Protein AF-A0A7R9PEZ6-F1 (afdb_monomer_lite)

pLDDT: mean 76.04, std 22.17, range [24.27, 98.44]

Foldseek 3Di:
DVLVLVLLQLVVQLLLCCVPPNDPDPSNQVSVLVSLVSVVVVVVVVLVPFPPVVPPVPCPDQLNCLLVPCPLDDDPDPDDDDDDPDDDDDDDDDDDDDDDDDDDDDDDDDDDPPPPPDDPDDRDPDPPPLADDAHDPSRSVSLSVVLVVLLVLLVSCLPDDGPCVVCNLVSLQVNLVSLCVQLAPSHALSSNLSSLRSLLRDPCSLVSVVSSCVNPVLSLCSLLSLVCSLPPPVHPDDPVSSVSSVVVNVVCVVSVRDHDDPPCVPVSVVVSVVSSVVVVVVVVVVCVVCVVVSVCSVCVCVVVVVVVVVVVVVVVVVVVVVVVVVVVVVVVVVVVVVVVVVVVVVVVVVVVVCCPQCNDPPNDVVPDDD

Sequence (370 aa):
QIINDMLLQLSYVERHERLTCGHDARCVLVSRDAQCKVLESILDLLLDKIPMAGFKMRPNTSFLRTVLSPSYEEPQTNGVDSLYLSHKDQSFSSSNSNSVSSFNSSQGSRKLPASKEVPRGEVIDHPVDGKCPAMSPQEVNFTRWLLSTLLHSVGFISEKKGPVWAVRDALRMQCGQLLLWLVSPLQSVRCRMLVVHALGNEPRTRDLLSSILRSSVQLEQMSMFVWELSHNPDNTLTGSELRTCLDLQEQLHGWGLSTPDNSSPDLCHQEVRFLLGEMEKHRTLWHKHTDAAMHRSVYKLEVLMKTVAECAMSITRTVVEAQNSERKVFMEHIKATYSENVHIRVKWQKIIQQLTHERAVWFFPESYPR

Structure (mmCIF, N/CA/C/O backbone):
data_AF-A0A7R9PEZ6-F1
#
_entry.id   AF-A0A7R9PEZ6-F1
#
loop_
_atom_site.group_PDB
_atom_site.id
_atom_site.type_symbol
_atom_site.label_atom_id
_atom_site.label_alt_id
_atom_site.label_comp_id
_atom_site.label_asym_id
_atom_site.label_entity_id
_atom_site.label_seq_id
_atom_site.pdbx_PDB_ins_code
_atom_site.Cartn_x
_atom_site.Cartn_y
_atom_site.Cartn_z
_atom_site.occupancy
_atom_site.B_iso_or_equiv
_atom_site.auth_seq_id
_atom_site.auth_comp_id
_atom_site.auth_asym_id
_atom_site.auth_atom_id
_atom_site.pdbx_PDB_model_num
ATOM 1 N N . GLN A 1 1 ? 10.975 -8.961 2.279 1.00 82.44 1 GLN A N 1
ATOM 2 C CA . GLN A 1 1 ? 11.641 -7.804 1.642 1.00 82.44 1 GLN A CA 1
ATOM 3 C C . GLN A 1 1 ? 10.888 -7.294 0.421 1.00 82.44 1 GLN A C 1
ATOM 5 O O . GLN A 1 1 ? 10.407 -6.181 0.496 1.00 82.44 1 GLN A O 1
ATOM 10 N N . ILE A 1 2 ? 10.734 -8.079 -0.656 1.00 87.06 2 ILE A N 1
ATOM 11 C CA . ILE A 1 2 ? 10.080 -7.627 -1.908 1.00 87.06 2 ILE A CA 1
ATOM 12 C C . ILE A 1 2 ? 8.688 -7.030 -1.655 1.00 87.06 2 ILE A C 1
ATOM 14 O O . ILE A 1 2 ? 8.395 -5.935 -2.110 1.00 87.06 2 ILE A O 1
ATOM 18 N N . ILE A 1 3 ? 7.872 -7.716 -0.857 1.00 87.75 3 ILE A N 1
ATOM 19 C CA . ILE A 1 3 ? 6.538 -7.250 -0.462 1.00 87.75 3 ILE A CA 1
ATOM 20 C C . ILE A 1 3 ? 6.585 -5.893 0.261 1.00 87.75 3 ILE A C 1
ATOM 22 O O . ILE A 1 3 ? 5.788 -5.011 -0.033 1.00 87.75 3 ILE A O 1
ATOM 26 N N . ASN A 1 4 ? 7.538 -5.700 1.176 1.00 89.44 4 ASN A N 1
ATOM 27 C CA . ASN A 1 4 ? 7.681 -4.428 1.887 1.00 89.44 4 ASN A CA 1
ATOM 28 C C . ASN A 1 4 ? 8.112 -3.313 0.927 1.00 89.44 4 ASN A C 1
ATOM 30 O O . ASN A 1 4 ? 7.598 -2.204 1.024 1.00 89.44 4 ASN A O 1
ATOM 34 N N . ASP A 1 5 ? 9.013 -3.610 -0.016 1.00 90.31 5 ASP A N 1
ATOM 35 C CA . ASP A 1 5 ? 9.429 -2.656 -1.047 1.00 90.31 5 ASP A CA 1
ATOM 36 C C . ASP A 1 5 ? 8.220 -2.258 -1.928 1.00 90.31 5 ASP A C 1
ATOM 38 O O . ASP A 1 5 ? 8.037 -1.068 -2.184 1.00 90.31 5 ASP A O 1
ATOM 42 N N . MET A 1 6 ? 7.358 -3.219 -2.303 1.00 90.81 6 MET A N 1
ATOM 43 C CA . MET A 1 6 ? 6.110 -2.980 -3.050 1.00 90.81 6 MET A CA 1
ATOM 44 C C . MET A 1 6 ? 5.116 -2.110 -2.274 1.00 90.81 6 MET A C 1
ATOM 46 O O . MET A 1 6 ? 4.591 -1.152 -2.832 1.00 90.81 6 MET A O 1
ATOM 50 N N . LEU A 1 7 ? 4.873 -2.403 -0.992 1.00 91.50 7 LEU A N 1
ATOM 51 C CA . LEU A 1 7 ? 3.975 -1.599 -0.154 1.00 91.50 7 LEU A CA 1
ATOM 52 C C . LEU A 1 7 ? 4.481 -0.159 -0.024 1.00 91.50 7 LEU A C 1
ATOM 54 O O . LEU A 1 7 ? 3.712 0.776 -0.211 1.00 91.50 7 LEU A O 1
ATOM 58 N N . LEU A 1 8 ? 5.786 0.026 0.202 1.00 92.06 8 LEU A N 1
ATOM 59 C CA . LEU A 1 8 ? 6.402 1.354 0.243 1.00 92.06 8 LEU A CA 1
ATOM 60 C C . LEU A 1 8 ? 6.245 2.105 -1.088 1.00 92.06 8 LEU A C 1
ATOM 62 O O . LEU A 1 8 ? 5.955 3.298 -1.089 1.00 92.06 8 LEU A O 1
ATOM 66 N N . GLN A 1 9 ? 6.419 1.425 -2.222 1.00 92.00 9 GLN A N 1
ATOM 67 C CA . GLN A 1 9 ? 6.229 2.031 -3.542 1.00 92.00 9 GLN A CA 1
ATOM 68 C C . GLN A 1 9 ? 4.763 2.406 -3.797 1.00 92.00 9 GLN A C 1
ATOM 70 O O . GLN A 1 9 ? 4.503 3.497 -4.296 1.00 92.00 9 GLN A O 1
ATOM 75 N N . LEU A 1 10 ? 3.805 1.561 -3.409 1.00 92.56 10 LEU A N 1
ATOM 76 C CA . LEU A 1 10 ? 2.378 1.873 -3.517 1.00 92.56 10 LEU A CA 1
ATOM 77 C C . LEU A 1 10 ? 1.972 3.048 -2.618 1.00 92.56 10 LEU A C 1
ATOM 79 O O . LEU A 1 10 ? 1.204 3.898 -3.060 1.00 92.56 10 LEU A O 1
ATOM 83 N N . SER A 1 11 ? 2.507 3.143 -1.396 1.00 91.25 11 SER A N 1
ATOM 84 C CA . SER A 1 11 ? 2.282 4.303 -0.519 1.00 91.25 11 SER A CA 1
ATOM 85 C C . SER A 1 11 ? 2.875 5.589 -1.100 1.00 91.25 11 SER A C 1
ATOM 87 O O . SER A 1 11 ? 2.291 6.661 -0.948 1.00 91.25 11 SER A O 1
ATOM 89 N N . TYR A 1 12 ? 4.009 5.501 -1.802 1.00 91.81 12 TYR A N 1
ATOM 90 C CA . TYR A 1 12 ? 4.577 6.645 -2.516 1.00 91.81 12 TYR A CA 1
ATOM 91 C C . TYR A 1 12 ? 3.673 7.114 -3.655 1.00 91.81 12 TYR A C 1
ATOM 93 O O . TYR A 1 12 ? 3.407 8.310 -3.771 1.00 91.81 12 TYR A O 1
ATOM 101 N N . VAL A 1 13 ? 3.201 6.176 -4.483 1.00 91.81 13 VAL A N 1
ATOM 102 C CA . VAL A 1 13 ? 2.318 6.467 -5.621 1.00 91.81 13 VAL A CA 1
ATOM 103 C C . VAL A 1 13 ? 1.020 7.097 -5.137 1.00 91.81 13 VAL A C 1
ATOM 105 O O . VAL A 1 13 ? 0.675 8.177 -5.598 1.00 91.81 13 VAL A O 1
ATOM 108 N N . GLU A 1 14 ? 0.365 6.497 -4.145 1.00 90.38 14 GLU A N 1
ATOM 109 C CA . GLU A 1 14 ? -0.862 7.028 -3.551 1.00 90.38 14 GLU A CA 1
ATOM 110 C C . GLU A 1 14 ? -0.678 8.468 -3.050 1.00 90.38 14 GLU A C 1
ATOM 112 O O . GLU A 1 14 ? -1.480 9.355 -3.340 1.00 90.38 14 GLU A O 1
ATOM 117 N N . ARG A 1 15 ? 0.401 8.720 -2.305 1.00 88.38 15 ARG A N 1
ATOM 118 C CA . ARG A 1 15 ? 0.718 10.045 -1.770 1.00 88.38 15 ARG A CA 1
ATOM 119 C C . ARG A 1 15 ? 0.971 11.058 -2.886 1.00 88.38 15 ARG A C 1
ATOM 121 O O . ARG A 1 15 ? 0.519 12.196 -2.793 1.00 88.38 15 ARG A O 1
ATOM 128 N N . HIS A 1 16 ? 1.682 10.657 -3.936 1.00 88.31 16 HIS A N 1
ATOM 129 C CA . HIS A 1 16 ? 1.907 11.511 -5.095 1.00 88.31 16 HIS A CA 1
ATOM 130 C C . HIS A 1 16 ? 0.591 11.827 -5.817 1.00 88.31 16 HIS A C 1
ATOM 132 O O . HIS A 1 16 ? 0.324 12.986 -6.118 1.00 88.31 16 HIS A O 1
ATOM 138 N N . GLU A 1 17 ? -0.264 10.824 -6.014 1.00 89.44 17 GLU A N 1
ATOM 139 C CA . GLU A 1 17 ? -1.570 10.966 -6.657 1.00 89.44 17 GLU A CA 1
ATOM 140 C C . GLU A 1 17 ? -2.523 11.863 -5.864 1.00 89.44 17 GLU A C 1
ATOM 142 O O . GLU A 1 17 ? -3.202 12.695 -6.465 1.00 89.44 17 GLU A O 1
ATOM 147 N N . ARG A 1 18 ? -2.534 11.772 -4.526 1.00 87.94 18 ARG A N 1
ATOM 148 C CA . ARG A 1 18 ? -3.310 12.685 -3.667 1.00 87.94 18 ARG A CA 1
ATOM 149 C C . ARG A 1 18 ? -2.914 14.140 -3.890 1.00 87.94 18 ARG A C 1
ATOM 151 O O . ARG A 1 18 ? -3.786 14.996 -4.004 1.00 87.94 18 ARG A O 1
ATOM 158 N N . LEU A 1 19 ? -1.612 14.411 -3.995 1.00 86.56 19 LEU A N 1
ATOM 159 C CA . LEU A 1 19 ? -1.098 15.760 -4.232 1.00 86.56 19 LEU A CA 1
ATOM 160 C C . LEU A 1 19 ? -1.415 16.273 -5.640 1.00 86.56 19 LEU A C 1
ATOM 162 O O . LEU A 1 19 ? -1.703 17.455 -5.809 1.00 86.56 19 LEU A O 1
ATOM 166 N N . THR A 1 20 ? -1.329 15.417 -6.660 1.00 88.75 20 THR A N 1
ATOM 167 C CA . THR A 1 20 ? -1.495 15.845 -8.057 1.00 88.75 20 THR A CA 1
ATOM 168 C C . THR A 1 20 ? -2.946 15.870 -8.519 1.00 88.75 20 THR A C 1
ATOM 170 O O . THR A 1 20 ? -3.298 16.683 -9.370 1.00 88.75 20 THR A O 1
ATOM 173 N N . CYS A 1 21 ? -3.773 14.956 -8.013 1.00 88.06 21 CYS A N 1
ATOM 174 C CA . CYS A 1 21 ? -5.124 14.701 -8.513 1.00 88.06 21 CYS A CA 1
ATOM 175 C C . CYS A 1 21 ? -6.223 14.984 -7.476 1.00 88.06 21 CYS A C 1
ATOM 177 O O . CYS A 1 21 ? -7.387 15.068 -7.862 1.00 88.06 21 CYS A O 1
ATOM 179 N N . GLY A 1 22 ? -5.874 15.164 -6.198 1.00 84.38 22 GLY A N 1
ATOM 180 C CA . GLY A 1 22 ? -6.818 15.358 -5.094 1.00 84.38 22 GLY A CA 1
ATOM 181 C C . GLY A 1 22 ? -7.171 14.058 -4.360 1.00 84.38 22 GLY A C 1
ATOM 182 O O . GLY A 1 22 ? -6.926 12.958 -4.853 1.00 84.38 22 GLY A O 1
ATOM 183 N N . HIS A 1 23 ? -7.748 14.186 -3.160 1.00 80.19 23 HIS A N 1
ATOM 184 C CA . HIS A 1 23 ? -8.002 13.061 -2.245 1.00 80.19 23 HIS A CA 1
ATOM 185 C C . HIS A 1 23 ? -9.009 12.027 -2.773 1.00 80.19 23 HIS A C 1
ATOM 187 O O . HIS A 1 23 ? -8.810 10.834 -2.550 1.00 80.19 23 HIS A O 1
ATOM 193 N N . ASP A 1 24 ? -10.035 12.468 -3.505 1.00 82.06 24 ASP A N 1
ATOM 194 C CA . ASP A 1 24 ? -11.125 11.610 -3.999 1.00 82.06 24 ASP A CA 1
ATOM 195 C C . ASP A 1 24 ? -10.938 11.190 -5.469 1.00 82.06 24 ASP A C 1
ATOM 197 O O . ASP A 1 24 ? -11.867 10.732 -6.139 1.00 82.06 24 ASP A O 1
ATOM 201 N N . ALA A 1 25 ? -9.731 11.364 -6.014 1.00 87.44 25 ALA A N 1
ATOM 202 C CA . ALA A 1 25 ? -9.441 10.994 -7.390 1.00 87.44 25 ALA A CA 1
ATOM 203 C C . ALA A 1 25 ? -9.444 9.470 -7.582 1.00 87.44 25 ALA A C 1
ATOM 205 O O . ALA A 1 25 ? -8.958 8.702 -6.750 1.00 87.44 25 ALA A O 1
ATOM 206 N N . ARG A 1 26 ? -9.911 9.017 -8.753 1.00 89.69 26 ARG A N 1
ATOM 207 C CA . ARG A 1 26 ? -9.949 7.588 -9.110 1.00 89.69 26 ARG A CA 1
ATOM 208 C C . ARG A 1 26 ? -8.578 6.909 -9.018 1.00 89.69 26 ARG A C 1
ATOM 210 O O . ARG A 1 26 ? -8.520 5.739 -8.666 1.00 89.69 26 ARG A O 1
ATOM 217 N N . CYS A 1 27 ? -7.494 7.615 -9.340 1.00 90.38 27 CYS A N 1
ATOM 218 C CA . CYS A 1 27 ? -6.134 7.084 -9.221 1.00 90.38 27 CYS A CA 1
ATOM 219 C C . CYS A 1 27 ? -5.787 6.730 -7.765 1.00 90.38 27 CYS A C 1
ATOM 221 O O . CYS A 1 27 ? -5.403 5.593 -7.504 1.00 90.38 27 CYS A O 1
ATOM 223 N N . VAL A 1 28 ? -6.081 7.627 -6.816 1.00 88.62 28 VAL A N 1
ATOM 224 C CA . VAL A 1 28 ? -5.885 7.394 -5.376 1.00 88.62 28 VAL A CA 1
ATOM 225 C C . VAL A 1 28 ? -6.679 6.178 -4.901 1.00 88.62 28 VAL A C 1
ATOM 227 O O . VAL A 1 28 ? -6.138 5.334 -4.188 1.00 88.62 28 VAL A O 1
ATOM 230 N N . LEU A 1 29 ? -7.942 6.050 -5.326 1.00 88.50 29 LEU A N 1
ATOM 231 C CA . LEU A 1 29 ? -8.776 4.891 -4.987 1.00 88.50 29 LEU A CA 1
ATOM 232 C C . LEU A 1 29 ? -8.183 3.582 -5.527 1.00 88.50 29 LEU A C 1
ATOM 234 O O . LEU A 1 29 ? -8.048 2.621 -4.779 1.00 88.50 29 LEU A O 1
ATOM 238 N N . VAL A 1 30 ? -7.756 3.559 -6.793 1.00 90.94 30 VAL A N 1
ATOM 239 C CA . VAL A 1 30 ? -7.129 2.376 -7.408 1.00 90.94 30 VAL A CA 1
ATOM 240 C C . VAL A 1 30 ? -5.829 1.995 -6.695 1.00 90.94 30 VAL A C 1
ATOM 242 O O . VAL A 1 30 ? -5.585 0.812 -6.460 1.00 90.94 30 VAL A O 1
ATOM 245 N N . SER A 1 31 ? -5.008 2.975 -6.312 1.00 90.62 31 SER A N 1
ATOM 246 C CA . SER A 1 31 ? -3.780 2.740 -5.547 1.00 90.62 31 SER A CA 1
ATOM 247 C C . SER A 1 31 ? -4.068 2.129 -4.172 1.00 90.62 31 SER A C 1
ATOM 249 O O . SER A 1 31 ? -3.400 1.174 -3.772 1.00 90.62 31 SER A O 1
ATOM 251 N N . ARG A 1 32 ? -5.098 2.614 -3.469 1.00 89.94 32 ARG A N 1
ATOM 252 C CA . ARG A 1 32 ? -5.539 2.067 -2.173 1.00 89.94 32 ARG A CA 1
ATOM 253 C C . ARG A 1 32 ? -6.136 0.663 -2.302 1.00 89.94 32 ARG A C 1
ATOM 255 O O . ARG A 1 32 ? -5.796 -0.225 -1.519 1.00 89.94 32 ARG A O 1
ATOM 262 N N . ASP A 1 33 ? -6.936 0.416 -3.335 1.00 91.06 33 ASP A N 1
ATOM 263 C CA . ASP A 1 33 ? -7.483 -0.910 -3.640 1.00 91.06 33 ASP A CA 1
ATOM 264 C C . ASP A 1 33 ? -6.368 -1.917 -3.969 1.00 91.06 33 ASP A C 1
ATOM 266 O O . ASP A 1 33 ? -6.387 -3.062 -3.505 1.00 91.06 33 ASP A O 1
ATOM 270 N N . ALA A 1 34 ? -5.340 -1.494 -4.708 1.00 91.75 34 ALA A N 1
ATOM 271 C CA . ALA A 1 34 ? -4.168 -2.319 -4.982 1.00 91.75 34 ALA A CA 1
ATOM 272 C C . ALA A 1 34 ? -3.394 -2.659 -3.696 1.00 91.75 34 ALA A C 1
ATOM 274 O O . ALA A 1 34 ? -3.029 -3.821 -3.495 1.00 91.75 34 ALA A O 1
ATOM 275 N N . GLN A 1 35 ? -3.197 -1.684 -2.797 1.00 92.19 35 GLN A N 1
ATOM 276 C CA . GLN A 1 35 ? -2.604 -1.935 -1.478 1.00 92.19 35 GLN A CA 1
ATOM 277 C C . GLN A 1 35 ? -3.423 -2.970 -0.696 1.00 92.19 35 GLN A C 1
ATOM 279 O O . GLN A 1 35 ? -2.855 -3.932 -0.176 1.00 92.19 35 GLN A O 1
ATOM 284 N N . CYS A 1 36 ? -4.752 -2.833 -0.678 1.00 91.50 36 CYS A N 1
ATOM 285 C CA . CYS A 1 36 ? -5.634 -3.782 -0.003 1.00 91.50 36 CYS A CA 1
ATOM 286 C C . CYS A 1 36 ? -5.530 -5.191 -0.587 1.00 91.50 36 CYS A C 1
ATOM 288 O O . CYS A 1 36 ? -5.420 -6.135 0.184 1.00 91.50 36 CYS A O 1
ATOM 290 N N . LYS A 1 37 ? -5.488 -5.365 -1.917 1.00 90.38 37 LYS A N 1
ATOM 291 C CA . LYS A 1 37 ? -5.313 -6.701 -2.525 1.00 90.38 37 LYS A CA 1
ATOM 292 C C . LYS A 1 37 ? -3.975 -7.343 -2.194 1.00 90.38 37 LYS A C 1
ATOM 294 O O . LYS A 1 37 ? -3.918 -8.553 -1.960 1.00 90.38 37 LYS A O 1
ATOM 299 N N . VAL A 1 38 ? -2.902 -6.555 -2.169 1.00 91.94 38 VAL A N 1
ATOM 300 C CA . VAL A 1 38 ? -1.578 -7.051 -1.780 1.00 91.94 38 VAL A CA 1
ATOM 301 C C . VAL A 1 38 ? -1.608 -7.512 -0.323 1.00 91.94 38 VAL A C 1
ATOM 303 O O . VAL A 1 38 ? -1.192 -8.633 -0.037 1.00 91.94 38 VAL A O 1
ATOM 306 N N . LEU A 1 39 ? -2.146 -6.694 0.585 1.00 91.69 39 LEU A N 1
ATOM 307 C CA . LEU A 1 39 ? -2.282 -7.036 2.004 1.00 91.69 39 LEU A CA 1
ATOM 308 C C . LEU A 1 39 ? -3.212 -8.232 2.239 1.00 91.69 39 LEU A C 1
ATOM 310 O O . LEU A 1 39 ? -2.895 -9.080 3.072 1.00 91.69 39 LEU A O 1
ATOM 314 N N . GLU A 1 40 ? -4.303 -8.332 1.481 1.00 88.19 40 GLU A N 1
ATOM 315 C CA . GLU A 1 40 ? -5.238 -9.457 1.512 1.00 88.19 40 GLU A CA 1
ATOM 316 C C . GLU A 1 40 ? -4.522 -10.768 1.181 1.00 88.19 40 GLU A C 1
ATOM 318 O O . GLU A 1 40 ? -4.465 -11.682 2.000 1.00 88.19 40 GLU A O 1
ATOM 323 N N . SER A 1 41 ? -3.821 -10.785 0.048 1.00 88.06 41 SER A N 1
ATOM 324 C CA . SER A 1 41 ? -3.050 -11.946 -0.409 1.00 88.06 41 SER A CA 1
ATOM 325 C C . SER A 1 41 ? -1.949 -12.357 0.578 1.00 88.06 41 SER A C 1
ATOM 327 O O . SER A 1 41 ? -1.657 -13.542 0.744 1.00 88.06 41 SER A O 1
ATOM 329 N N . ILE A 1 42 ? -1.304 -11.384 1.235 1.00 88.69 42 ILE A N 1
ATOM 330 C CA . ILE A 1 42 ? -0.280 -11.655 2.254 1.00 88.69 42 ILE A CA 1
ATOM 331 C C . ILE A 1 42 ? -0.908 -12.305 3.476 1.00 88.69 42 ILE A C 1
ATOM 333 O O . ILE A 1 42 ? -0.351 -13.265 4.006 1.00 88.69 42 ILE A O 1
ATOM 337 N N . LEU A 1 43 ? -2.033 -11.773 3.948 1.00 86.44 43 LEU A N 1
ATOM 338 C CA . LEU A 1 43 ? -2.684 -12.310 5.128 1.00 86.44 43 LEU A CA 1
ATOM 339 C C . LEU A 1 43 ? -3.222 -13.722 4.853 1.00 86.44 43 LEU A C 1
ATOM 341 O O . LEU A 1 43 ? -3.000 -14.588 5.691 1.00 86.44 43 LEU A O 1
ATOM 345 N N . ASP A 1 44 ? -3.778 -14.000 3.671 1.00 84.12 44 ASP A N 1
ATOM 346 C CA . ASP A 1 44 ? -4.184 -15.355 3.268 1.00 84.12 44 ASP A CA 1
ATOM 347 C C . ASP A 1 44 ? -2.998 -16.324 3.307 1.00 84.12 44 ASP A C 1
ATOM 349 O O . ASP A 1 44 ? -3.052 -17.378 3.942 1.00 84.12 44 ASP A O 1
ATOM 353 N N . LEU A 1 45 ? -1.869 -15.919 2.717 1.00 85.50 45 LEU A N 1
ATOM 354 C CA . LEU A 1 45 ? -0.643 -16.711 2.741 1.00 85.50 45 LEU A CA 1
ATOM 355 C C . LEU A 1 45 ? -0.145 -16.960 4.172 1.00 85.50 45 LEU A C 1
ATOM 357 O O . LEU A 1 45 ? 0.337 -18.051 4.478 1.00 85.50 45 LEU A O 1
ATOM 361 N N . LEU A 1 46 ? -0.224 -15.962 5.055 1.00 82.56 46 LEU A N 1
ATOM 362 C CA . LEU A 1 46 ? 0.164 -16.117 6.457 1.00 82.56 46 LEU A CA 1
ATOM 363 C C . LEU A 1 46 ? -0.768 -17.087 7.188 1.00 82.56 46 LEU A C 1
ATOM 365 O O . LEU A 1 46 ? -0.285 -17.937 7.936 1.00 82.56 46 LEU A O 1
ATOM 369 N N . LEU A 1 47 ? -2.075 -16.992 6.955 1.00 79.62 47 LEU A N 1
ATOM 370 C CA . LEU A 1 47 ? -3.065 -17.874 7.565 1.00 79.62 47 LEU A CA 1
ATOM 371 C C . LEU A 1 47 ? -2.909 -19.327 7.100 1.00 79.62 47 LEU A C 1
ATOM 373 O O . LEU A 1 47 ? -2.990 -20.230 7.930 1.00 79.62 47 LEU A O 1
ATOM 377 N N . ASP A 1 48 ? -2.575 -19.557 5.830 1.00 79.12 48 ASP A N 1
ATOM 378 C CA . ASP A 1 48 ? -2.277 -20.895 5.302 1.00 79.12 48 ASP A CA 1
ATOM 379 C C . ASP A 1 48 ? -1.017 -21.515 5.924 1.00 79.12 48 ASP A C 1
ATOM 381 O O . ASP A 1 48 ? -0.910 -22.735 6.086 1.00 79.12 48 ASP A O 1
ATOM 385 N N . LYS A 1 49 ? -0.022 -20.684 6.256 1.00 75.50 49 LYS A N 1
ATOM 386 C CA . LYS A 1 49 ? 1.279 -21.138 6.771 1.00 75.50 49 LYS A CA 1
ATOM 387 C C . LYS A 1 49 ? 1.312 -21.339 8.277 1.00 75.50 49 LYS A C 1
ATOM 389 O O . LYS A 1 49 ? 2.211 -22.032 8.753 1.00 75.50 49 LYS A O 1
ATOM 394 N N . ILE A 1 50 ? 0.386 -20.754 9.031 1.00 69.75 50 ILE A N 1
ATOM 395 C CA . ILE A 1 50 ? 0.298 -20.949 10.477 1.00 69.75 50 ILE A CA 1
ATOM 396 C C . ILE A 1 50 ? -0.687 -22.097 10.726 1.00 69.75 50 ILE A C 1
ATOM 398 O O . ILE A 1 50 ? -1.897 -21.883 10.652 1.00 69.75 50 ILE A O 1
ATOM 402 N N . PRO A 1 51 ? -0.222 -23.313 11.076 1.00 55.84 51 PRO A N 1
ATOM 403 C CA . PRO A 1 51 ? -1.110 -24.404 11.441 1.00 55.84 51 PRO A CA 1
ATOM 404 C C . PRO A 1 51 ? -1.698 -24.120 12.827 1.00 55.84 51 PRO A C 1
ATOM 406 O O . PRO A 1 51 ? -1.307 -24.733 13.820 1.00 55.84 51 PRO A O 1
ATOM 409 N N . MET A 1 52 ? -2.638 -23.181 12.944 1.00 55.97 52 MET A N 1
ATOM 410 C CA . MET A 1 52 ? -3.490 -23.172 14.126 1.00 55.97 52 MET A CA 1
ATOM 411 C C . MET A 1 52 ? -4.491 -24.290 13.899 1.00 55.97 52 MET A C 1
ATOM 413 O O . MET A 1 52 ? -5.439 -24.153 13.128 1.00 55.97 52 MET A O 1
ATOM 417 N N . ALA A 1 53 ? -4.256 -25.436 14.531 1.00 42.78 53 ALA A N 1
ATOM 418 C CA . ALA A 1 53 ? -5.243 -26.500 14.617 1.00 42.78 53 ALA A CA 1
ATOM 419 C C . ALA A 1 53 ? -6.526 -25.914 15.244 1.00 42.78 53 ALA A C 1
ATOM 421 O O . ALA A 1 53 ? -6.607 -25.735 16.458 1.00 42.78 53 ALA A O 1
ATOM 422 N N . GLY A 1 54 ? -7.486 -25.522 14.398 1.00 50.41 54 GLY A N 1
ATOM 423 C CA . GLY A 1 54 ? -8.679 -24.760 14.786 1.00 50.41 54 GLY A CA 1
ATOM 424 C C . GLY A 1 54 ? -8.965 -23.502 13.950 1.00 50.41 54 GLY A C 1
ATOM 425 O O . GLY A 1 54 ? -10.121 -23.100 13.906 1.00 50.41 54 GLY A O 1
ATOM 426 N N . PHE A 1 55 ? -7.991 -22.942 13.213 1.00 46.75 55 PHE A N 1
ATOM 427 C CA . PHE A 1 55 ? -8.152 -21.767 12.325 1.00 46.75 55 PHE A CA 1
ATOM 428 C C . PHE A 1 55 ? -8.884 -22.073 11.012 1.00 46.75 55 PHE A C 1
ATOM 430 O O . PHE A 1 55 ? -8.621 -21.468 9.977 1.00 46.75 55 PHE A O 1
ATOM 437 N N . LYS A 1 56 ? -9.843 -23.001 11.006 1.00 48.56 56 LYS A N 1
ATOM 438 C CA . LYS A 1 56 ? -10.870 -22.883 9.973 1.00 48.56 56 LYS A CA 1
ATOM 439 C C . LYS A 1 56 ? -11.694 -21.686 10.409 1.00 48.56 56 LYS A C 1
ATOM 441 O O . LYS A 1 56 ? -12.499 -21.837 11.326 1.00 48.56 56 LYS A O 1
ATOM 446 N N . MET A 1 57 ? -11.462 -20.532 9.776 1.00 46.19 57 MET A N 1
ATOM 447 C CA . MET A 1 57 ? -12.422 -19.432 9.688 1.00 46.19 57 MET A CA 1
ATOM 448 C C . MET A 1 57 ? -13.736 -20.053 9.211 1.00 46.19 57 MET A C 1
ATOM 450 O O . MET A 1 57 ? -14.008 -20.160 8.021 1.00 46.19 57 MET A O 1
ATOM 454 N N . ARG A 1 58 ? -14.502 -20.631 10.136 1.00 43.47 58 ARG A N 1
ATOM 455 C CA . ARG A 1 58 ? -15.819 -21.165 9.852 1.00 43.47 58 ARG A CA 1
ATOM 456 C C . ARG A 1 58 ? -16.687 -19.923 9.846 1.00 43.47 58 ARG A C 1
ATOM 458 O O . ARG A 1 58 ? -16.885 -19.380 10.929 1.00 43.47 58 ARG A O 1
ATOM 465 N N . PRO A 1 59 ? -17.250 -19.503 8.705 1.00 43.16 59 PRO A N 1
ATOM 466 C CA . PRO A 1 59 ? -18.132 -18.332 8.631 1.00 43.16 59 PRO A CA 1
ATOM 467 C C . PRO A 1 59 ? -19.374 -18.414 9.550 1.00 43.16 59 PRO A C 1
ATOM 469 O O . PRO A 1 59 ? -20.148 -17.470 9.632 1.00 43.16 59 PRO A O 1
ATOM 472 N N . ASN A 1 60 ? -19.549 -19.526 10.276 1.00 36.06 60 ASN A N 1
ATOM 473 C CA . ASN A 1 60 ? -20.624 -19.798 11.222 1.00 36.06 60 ASN A CA 1
ATOM 474 C C . ASN A 1 60 ? -20.271 -19.544 12.705 1.00 36.06 60 ASN A C 1
ATOM 476 O O . ASN A 1 60 ? -21.046 -19.958 13.566 1.00 36.06 60 ASN A O 1
ATOM 480 N N . THR A 1 61 ? -19.141 -18.911 13.054 1.00 46.91 61 THR A N 1
ATOM 481 C CA . THR A 1 61 ? -18.989 -18.370 14.422 1.00 46.91 61 THR A CA 1
ATOM 482 C C . THR A 1 61 ? -19.855 -17.110 14.558 1.00 46.91 61 THR A C 1
ATOM 484 O O . THR A 1 61 ? -19.958 -16.322 13.618 1.00 46.91 61 THR A O 1
ATOM 487 N N . SER A 1 62 ? -20.529 -16.926 15.699 1.00 48.94 62 SER A N 1
ATOM 488 C CA . SER A 1 62 ? -21.481 -15.817 15.930 1.00 48.94 62 SER A CA 1
ATOM 489 C C . SER A 1 62 ? -20.879 -14.440 15.629 1.00 48.94 62 SER A C 1
ATOM 491 O O . SER A 1 62 ? -21.541 -13.590 15.043 1.00 48.94 62 SER A O 1
ATOM 493 N N . PHE A 1 63 ? -19.598 -14.273 15.952 1.00 48.38 63 PHE A N 1
ATOM 494 C CA . PHE A 1 63 ? -18.786 -13.092 15.681 1.00 48.38 63 PHE A CA 1
ATOM 495 C C . PHE A 1 63 ? -18.619 -12.782 14.180 1.00 48.38 63 PHE A C 1
ATOM 497 O O . PHE A 1 63 ? -18.808 -11.645 13.746 1.00 48.38 63 PHE A O 1
ATOM 504 N N . LEU A 1 64 ? -18.316 -13.798 13.363 1.00 51.38 64 LEU A N 1
ATOM 505 C CA . LEU A 1 64 ? -18.121 -13.640 11.918 1.00 51.38 64 LEU A CA 1
ATOM 506 C C . LEU A 1 64 ? -19.427 -13.341 11.193 1.00 51.38 64 LEU A C 1
ATOM 508 O O . LEU A 1 64 ? -19.422 -12.571 10.239 1.00 51.38 64 LEU A O 1
ATOM 512 N N . ARG A 1 65 ? -20.548 -13.903 11.662 1.00 50.31 65 ARG A N 1
ATOM 513 C CA . ARG A 1 65 ? -21.855 -13.666 11.047 1.00 50.31 65 ARG A CA 1
ATOM 514 C C . ARG A 1 65 ? -22.223 -12.184 11.066 1.00 50.31 65 ARG A C 1
ATOM 516 O O . ARG A 1 65 ? -22.748 -11.719 10.069 1.00 50.31 65 ARG A O 1
ATOM 523 N N . THR A 1 66 ? -21.945 -11.447 12.142 1.00 53.41 66 THR A N 1
ATOM 524 C CA . THR A 1 66 ? -22.314 -10.024 12.226 1.00 53.41 66 THR A CA 1
ATOM 525 C C . THR A 1 66 ? -21.348 -9.122 11.459 1.00 53.41 66 THR A C 1
ATOM 527 O O . THR A 1 66 ? -21.793 -8.234 10.740 1.00 53.41 66 THR A O 1
ATOM 530 N N . VAL A 1 67 ? -20.036 -9.368 11.554 1.00 53.03 67 VAL A N 1
ATOM 531 C CA . VAL A 1 67 ? -19.012 -8.551 10.870 1.00 53.03 67 VAL A CA 1
ATOM 532 C C . VAL A 1 67 ? -18.997 -8.794 9.354 1.00 53.03 67 VAL A C 1
ATOM 534 O O . VAL A 1 67 ? -18.689 -7.879 8.595 1.00 53.03 67 VAL A O 1
ATOM 537 N N . LEU A 1 68 ? -19.355 -10.004 8.906 1.00 52.00 68 LEU A N 1
ATOM 538 C CA . LEU A 1 68 ? -19.447 -10.381 7.490 1.00 52.00 68 LEU A CA 1
ATOM 539 C C . LEU A 1 68 ? -20.885 -10.342 6.939 1.00 52.00 68 LEU A C 1
ATOM 541 O O . LEU A 1 68 ? -21.090 -10.724 5.788 1.00 52.00 68 LEU A O 1
ATOM 545 N N . SER A 1 69 ? -21.890 -9.924 7.725 1.00 48.94 69 SER A N 1
ATOM 546 C CA . SER A 1 69 ? -23.270 -9.853 7.228 1.00 48.94 69 SER A CA 1
ATOM 547 C C . SER A 1 69 ? -23.400 -8.737 6.184 1.00 48.94 69 SER A C 1
ATOM 549 O O . SER A 1 69 ? -23.131 -7.576 6.508 1.00 48.94 69 SER A O 1
ATOM 551 N N . PRO A 1 70 ? -23.896 -9.029 4.968 1.00 44.22 70 PRO A N 1
ATOM 552 C CA . PRO A 1 70 ? -24.180 -8.015 3.953 1.00 44.22 70 PRO A CA 1
ATOM 553 C C . PRO A 1 70 ? -25.348 -7.089 4.337 1.00 44.22 70 PRO A C 1
ATOM 555 O O . PRO A 1 70 ? -25.582 -6.096 3.665 1.00 44.22 70 PRO A O 1
ATOM 558 N N . SER A 1 71 ? -26.050 -7.344 5.452 1.00 42.06 71 SER A N 1
ATOM 559 C CA . SER A 1 71 ? -27.121 -6.472 5.971 1.00 42.06 71 SER A CA 1
ATOM 560 C C . SER A 1 71 ? -26.661 -5.044 6.303 1.00 42.06 71 SER A C 1
ATOM 562 O O . SER A 1 71 ? -27.499 -4.186 6.566 1.00 42.06 71 SER A O 1
ATOM 564 N N . TYR A 1 72 ? -25.352 -4.784 6.317 1.00 45.88 72 TYR A N 1
ATOM 565 C CA . TYR A 1 72 ? -24.783 -3.449 6.484 1.00 45.88 72 TYR A CA 1
ATOM 566 C C . TYR A 1 72 ? -24.514 -2.738 5.141 1.00 45.88 72 TYR A C 1
ATOM 568 O O . TYR A 1 72 ? -23.878 -1.685 5.138 1.00 45.88 72 TYR A O 1
ATOM 576 N N . GLU A 1 73 ? -24.964 -3.282 4.003 1.00 40.16 73 GLU A N 1
ATOM 577 C CA . GLU A 1 73 ? -24.913 -2.674 2.665 1.00 40.16 73 GLU A CA 1
ATOM 578 C C . GLU A 1 73 ? -26.317 -2.381 2.124 1.00 40.16 73 GLU A C 1
ATOM 580 O O . GLU A 1 73 ? -26.838 -3.100 1.288 1.00 40.16 73 GLU A O 1
ATOM 585 N N . GLU A 1 74 ? -26.929 -1.284 2.552 1.00 29.55 74 GLU A N 1
ATOM 586 C CA . GLU A 1 74 ? -27.836 -0.548 1.667 1.00 29.55 74 GLU A CA 1
ATOM 587 C C . GLU A 1 74 ? -27.782 0.939 2.036 1.00 29.55 74 GLU A C 1
ATOM 589 O O . GLU A 1 74 ? -28.192 1.345 3.124 1.00 29.55 74 GLU A O 1
ATOM 594 N N . PRO A 1 75 ? -27.211 1.793 1.181 1.00 34.44 75 PRO A N 1
ATOM 595 C CA . PRO A 1 75 ? -27.772 3.096 0.908 1.00 34.44 75 PRO A CA 1
ATOM 596 C C . PRO A 1 75 ? -28.768 2.928 -0.244 1.00 34.44 75 PRO A C 1
ATOM 598 O O . PRO A 1 75 ? -28.394 2.507 -1.337 1.00 34.44 75 PRO A O 1
ATOM 601 N N . GLN A 1 76 ? -30.035 3.271 -0.009 1.00 34.31 76 GLN A N 1
ATOM 602 C CA . GLN A 1 76 ? -31.011 3.445 -1.081 1.00 34.31 76 GLN A CA 1
ATOM 603 C C . GLN A 1 76 ? -30.551 4.591 -1.991 1.00 34.31 76 GLN A C 1
ATOM 605 O O . GLN A 1 76 ? -30.852 5.757 -1.743 1.00 34.31 76 GLN A O 1
ATOM 610 N N . THR A 1 77 ? -29.810 4.276 -3.049 1.00 27.97 77 THR A N 1
ATOM 611 C CA . THR A 1 77 ? -29.637 5.184 -4.180 1.00 27.97 77 THR A CA 1
ATOM 612 C C . THR A 1 77 ? -30.645 4.784 -5.243 1.00 27.97 77 THR A C 1
ATOM 614 O O . THR A 1 77 ? -30.453 3.827 -5.993 1.00 27.97 77 THR A O 1
ATOM 617 N N . ASN A 1 78 ? -31.754 5.518 -5.277 1.00 28.58 78 ASN A N 1
ATOM 618 C CA . ASN A 1 78 ? -32.652 5.533 -6.418 1.00 28.58 78 ASN A CA 1
ATOM 619 C C . ASN A 1 78 ? -31.869 5.948 -7.672 1.00 28.58 78 ASN A C 1
ATOM 621 O O . ASN A 1 78 ? -31.341 7.055 -7.723 1.00 28.58 78 ASN A O 1
ATOM 625 N N . GLY A 1 79 ? -31.887 5.093 -8.694 1.00 27.67 79 GLY A N 1
ATOM 626 C CA . GLY A 1 79 ? -31.717 5.507 -10.084 1.00 27.67 79 GLY A CA 1
ATOM 627 C C . GLY A 1 79 ? -30.346 5.266 -10.721 1.00 27.67 79 GLY A C 1
ATOM 628 O O . GLY A 1 79 ? -29.408 6.021 -10.508 1.00 27.67 79 GLY A O 1
ATOM 629 N N . VAL A 1 80 ? -30.385 4.332 -11.679 1.00 30.44 80 VAL A N 1
ATOM 630 C CA . VAL A 1 80 ? -29.617 4.249 -12.937 1.00 30.44 80 VAL A CA 1
ATOM 631 C C . VAL A 1 80 ? -28.367 3.342 -12.953 1.00 30.44 80 VAL A C 1
ATOM 633 O O . VAL A 1 80 ? -27.370 3.571 -12.281 1.00 30.44 80 VAL A O 1
ATOM 636 N N . ASP A 1 81 ? -28.493 2.325 -13.817 1.00 25.34 81 ASP A N 1
ATOM 637 C CA . ASP A 1 81 ? -27.524 1.389 -14.405 1.00 25.34 81 ASP A CA 1
ATOM 638 C C . ASP A 1 81 ? -26.896 0.285 -13.541 1.00 25.34 81 ASP A C 1
ATOM 640 O O . ASP A 1 81 ? -25.707 0.232 -13.235 1.00 25.34 81 ASP A O 1
ATOM 644 N N . SER A 1 82 ? -27.739 -0.720 -13.292 1.00 28.52 82 SER A N 1
ATOM 645 C CA . SER A 1 82 ? -27.337 -2.097 -13.019 1.00 28.52 82 SER A CA 1
ATOM 646 C C . SER A 1 82 ? -26.774 -2.751 -14.290 1.00 28.52 82 SER A C 1
ATOM 648 O O . SER A 1 82 ? -27.522 -3.122 -15.194 1.00 28.52 82 SER A O 1
ATOM 650 N N . LEU A 1 83 ? -25.456 -2.948 -14.344 1.00 26.66 83 LEU A N 1
ATOM 651 C CA . LEU A 1 83 ? -24.845 -3.968 -15.197 1.00 26.66 83 LEU A CA 1
ATOM 652 C C . LEU A 1 83 ? -24.205 -5.035 -14.312 1.00 26.66 83 LEU A C 1
ATOM 654 O O . LEU A 1 83 ? -23.068 -4.927 -13.860 1.00 26.66 83 LEU A O 1
ATOM 658 N N . TYR A 1 84 ? -24.989 -6.085 -14.080 1.00 27.62 84 TYR A N 1
ATOM 659 C CA . TYR A 1 84 ? -24.540 -7.372 -13.569 1.00 27.62 84 TYR A CA 1
ATOM 660 C C . TYR A 1 84 ? -23.423 -7.937 -14.460 1.00 27.62 84 TYR A C 1
ATOM 662 O O . TYR A 1 84 ? -23.680 -8.372 -15.583 1.00 27.62 84 TYR A O 1
ATOM 670 N N . LEU A 1 85 ? -22.196 -8.019 -13.943 1.00 25.73 85 LEU A N 1
ATOM 671 C CA . LEU A 1 85 ? -21.180 -8.922 -14.484 1.00 25.73 85 LEU A CA 1
ATOM 672 C C . LEU A 1 85 ? -21.391 -10.307 -13.869 1.00 25.73 85 LEU A C 1
ATOM 674 O O . LEU A 1 85 ? -20.828 -10.677 -12.843 1.00 25.73 85 LEU A O 1
ATOM 678 N N . SER A 1 86 ? -22.276 -11.059 -14.522 1.00 24.27 86 SER A N 1
ATOM 679 C CA . SER A 1 86 ? -22.399 -12.500 -14.359 1.00 24.27 86 SER A CA 1
ATOM 680 C C . SER A 1 86 ? -21.118 -13.163 -14.869 1.00 24.27 86 SER A C 1
ATOM 682 O O . SER A 1 86 ? -20.723 -12.973 -16.021 1.00 24.27 86 SER A O 1
ATOM 684 N N . HIS A 1 87 ? -20.477 -13.938 -13.996 1.00 27.88 87 HIS A N 1
ATOM 685 C CA . HIS A 1 87 ? -19.429 -14.883 -14.354 1.00 27.88 87 HIS A CA 1
ATOM 686 C C . HIS A 1 87 ? -19.893 -15.775 -15.513 1.00 27.88 87 HIS A C 1
ATOM 688 O O . HIS A 1 87 ? -20.857 -16.532 -15.385 1.00 27.88 87 HIS A O 1
ATOM 694 N N . LYS A 1 88 ? -19.162 -15.731 -16.626 1.00 24.42 88 LYS A N 1
ATOM 695 C CA . LYS A 1 88 ? -19.146 -16.814 -17.605 1.00 24.42 88 LYS A CA 1
ATOM 696 C C . LYS A 1 88 ? -17.704 -17.159 -17.932 1.00 24.42 88 LYS A C 1
ATOM 698 O O . LYS A 1 88 ? -17.004 -16.394 -18.590 1.00 24.42 88 LYS A O 1
ATOM 703 N N . ASP A 1 89 ? -17.302 -18.332 -17.462 1.00 26.38 89 ASP A N 1
ATOM 704 C CA . ASP A 1 89 ? -16.141 -19.059 -17.944 1.00 26.38 89 ASP A CA 1
ATOM 705 C C . ASP A 1 89 ? -16.247 -19.228 -19.461 1.00 26.38 89 ASP A C 1
ATOM 707 O O . ASP A 1 89 ? -17.159 -19.891 -19.961 1.00 26.38 89 ASP A O 1
ATOM 711 N N . GLN A 1 90 ? -15.317 -18.630 -20.203 1.00 26.77 90 GLN A N 1
ATOM 712 C CA . GLN A 1 90 ? -15.058 -19.007 -21.5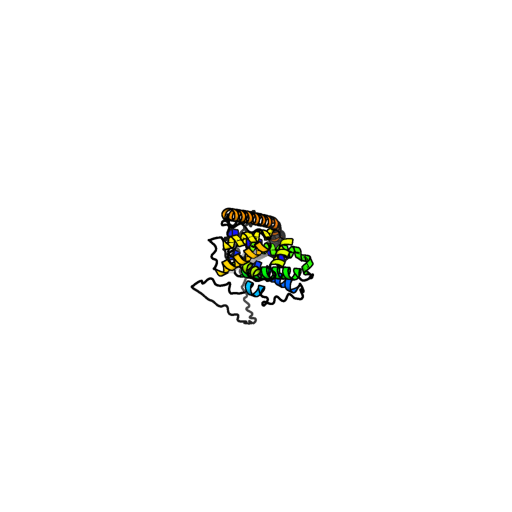87 1.00 26.77 90 GLN A CA 1
ATOM 713 C C . GLN A 1 90 ? -13.556 -19.043 -21.848 1.00 26.77 90 GLN A C 1
ATOM 715 O O . GLN A 1 90 ? -12.871 -18.032 -21.979 1.00 26.77 90 GLN A O 1
ATOM 720 N N . SER A 1 91 ? -13.074 -20.274 -21.942 1.00 27.69 91 SER A N 1
ATOM 721 C CA . SER A 1 91 ? -11.850 -20.674 -22.615 1.00 27.69 91 SER A CA 1
ATOM 722 C C . SER A 1 91 ? -11.798 -20.155 -24.060 1.00 27.69 91 SER A C 1
ATOM 724 O O . SER A 1 91 ? -12.660 -20.505 -24.865 1.00 27.69 91 SER A O 1
ATOM 726 N N . PHE A 1 92 ? -10.737 -19.432 -24.416 1.00 26.28 92 PHE A N 1
ATOM 727 C CA . PHE A 1 92 ? -10.299 -19.219 -25.801 1.00 26.28 92 PHE A CA 1
ATOM 728 C C . PHE A 1 92 ? -8.778 -19.424 -25.821 1.00 26.28 92 PHE A C 1
ATOM 730 O O . PHE A 1 92 ? -8.045 -18.722 -25.136 1.00 26.28 92 PHE A O 1
ATOM 737 N N . SER A 1 93 ? -8.275 -20.551 -26.327 1.00 24.77 93 SER A N 1
ATOM 738 C CA . SER A 1 93 ? -8.085 -20.880 -27.749 1.00 24.77 93 SER A CA 1
ATOM 739 C C . SER A 1 93 ? -7.231 -19.847 -28.480 1.00 24.77 93 SER A C 1
ATOM 741 O O . SER A 1 93 ? -7.637 -18.719 -28.739 1.00 24.77 93 SER A O 1
ATOM 743 N N . SER A 1 94 ? -6.027 -20.307 -28.803 1.00 28.44 94 SER A N 1
ATOM 744 C CA . SER A 1 94 ? -4.997 -19.690 -29.620 1.00 28.44 94 SER A CA 1
ATOM 745 C C . SER A 1 94 ? -5.518 -19.206 -30.970 1.00 28.44 94 SER A C 1
ATOM 747 O O . SER A 1 94 ? -6.202 -19.928 -31.692 1.00 28.44 94 SER A O 1
ATOM 749 N N . SER A 1 95 ? -5.105 -18.006 -31.367 1.00 25.19 95 SER A N 1
ATOM 750 C CA . SER A 1 95 ? -5.130 -17.581 -32.765 1.00 25.19 95 SER A CA 1
ATOM 751 C C . SER A 1 95 ? -3.917 -16.706 -33.051 1.00 25.19 95 SER A C 1
ATOM 753 O O . SER A 1 95 ? -3.775 -15.605 -32.528 1.00 25.19 95 SER A O 1
ATOM 755 N N . ASN A 1 96 ? -3.028 -17.263 -33.872 1.00 29.11 96 ASN A N 1
ATOM 756 C CA . ASN A 1 96 ? -1.944 -16.572 -34.553 1.00 29.11 96 ASN A CA 1
ATOM 757 C C . ASN A 1 96 ? -2.505 -15.456 -35.438 1.00 29.11 96 ASN A C 1
ATOM 759 O O . ASN A 1 96 ? -3.356 -15.714 -36.286 1.00 29.11 96 ASN A O 1
ATOM 763 N N . SER A 1 97 ? -1.913 -14.270 -35.358 1.00 26.59 97 SER A N 1
ATOM 764 C CA . SER A 1 97 ? -1.954 -13.307 -36.454 1.00 26.59 97 SER A CA 1
ATOM 765 C C . SER A 1 97 ? -0.589 -12.643 -36.584 1.00 26.59 97 SER A C 1
ATOM 767 O O . SER A 1 97 ? -0.226 -11.755 -35.815 1.00 26.59 97 SER A O 1
ATOM 769 N N . ASN A 1 98 ? 0.170 -13.117 -37.572 1.00 27.94 98 ASN A N 1
ATOM 770 C CA . ASN A 1 98 ? 1.337 -12.435 -38.108 1.00 27.94 98 ASN A CA 1
ATOM 771 C C . ASN A 1 98 ? 0.893 -11.122 -38.761 1.00 27.94 98 ASN A C 1
ATOM 773 O O . ASN A 1 98 ? 0.094 -11.141 -39.695 1.00 27.94 98 ASN A O 1
ATOM 777 N N . SER A 1 99 ? 1.484 -10.004 -38.351 1.00 28.20 99 SER A N 1
ATOM 778 C CA . SER A 1 99 ? 1.509 -8.788 -39.162 1.00 28.20 99 SER A CA 1
ATOM 779 C C . SER A 1 99 ? 2.899 -8.171 -39.100 1.00 28.20 99 SER A C 1
ATOM 781 O O . SER A 1 99 ? 3.302 -7.574 -38.103 1.00 28.20 99 SER A O 1
ATOM 783 N N . VAL A 1 100 ? 3.634 -8.369 -40.189 1.00 31.67 100 VAL A N 1
ATOM 784 C CA . VAL A 1 100 ? 4.934 -7.770 -40.477 1.00 31.67 100 VAL A CA 1
ATOM 785 C C . VAL A 1 100 ? 4.673 -6.324 -40.898 1.00 31.67 100 VAL A C 1
ATOM 787 O O . VAL A 1 100 ? 4.081 -6.097 -41.949 1.00 31.67 100 VAL A O 1
ATOM 790 N N . SER A 1 101 ? 5.070 -5.344 -40.085 1.00 30.42 101 SER A N 1
ATOM 791 C CA . SER A 1 101 ? 5.021 -3.929 -40.469 1.00 30.42 101 SER A CA 1
ATOM 792 C C . SER A 1 101 ? 6.430 -3.394 -40.688 1.00 30.42 101 SER A C 1
ATOM 794 O O . SER A 1 101 ? 7.246 -3.314 -39.769 1.00 30.42 101 SER A O 1
ATOM 796 N N . SER A 1 102 ? 6.680 -3.056 -41.944 1.00 28.64 102 SER A N 1
ATOM 797 C CA . SER A 1 102 ? 7.913 -2.569 -42.538 1.00 28.64 102 SER A CA 1
ATOM 798 C C . SER A 1 102 ? 8.452 -1.305 -41.862 1.00 28.64 102 SER A C 1
ATOM 800 O O . SER A 1 102 ? 7.734 -0.324 -41.670 1.00 28.64 102 SER A O 1
ATOM 802 N N . PHE A 1 103 ? 9.750 -1.318 -41.564 1.00 26.83 103 PHE A N 1
ATOM 803 C CA . PHE A 1 103 ? 10.527 -0.144 -41.182 1.00 26.83 103 PHE A CA 1
ATOM 804 C C . PHE A 1 103 ? 10.654 0.806 -42.377 1.00 26.83 103 PHE A C 1
ATOM 806 O O . PHE A 1 103 ? 11.245 0.439 -43.389 1.00 26.83 103 PHE A O 1
ATOM 813 N N . ASN A 1 104 ? 10.164 2.038 -42.233 1.00 29.89 104 ASN A N 1
ATOM 814 C CA . ASN A 1 104 ? 10.566 3.147 -43.089 1.00 29.89 104 ASN A CA 1
ATOM 815 C C . ASN A 1 104 ? 11.240 4.221 -42.235 1.00 29.89 104 ASN A C 1
ATOM 817 O O . ASN A 1 104 ? 10.659 4.789 -41.311 1.00 29.89 104 ASN A O 1
ATOM 821 N N . SER A 1 105 ? 12.508 4.453 -42.549 1.00 32.12 105 SER A N 1
ATOM 822 C CA . SER A 1 105 ? 13.380 5.451 -41.956 1.00 32.12 105 SER A CA 1
ATOM 823 C C . SER A 1 105 ? 13.020 6.848 -42.455 1.00 32.12 105 SER A C 1
ATOM 825 O O . SER A 1 105 ? 13.213 7.157 -43.630 1.00 32.12 105 SER A O 1
ATOM 827 N N . SER A 1 106 ? 12.594 7.726 -41.552 1.00 31.73 106 SER A N 1
ATOM 828 C CA . SER A 1 106 ? 12.646 9.171 -41.770 1.00 31.73 106 SER A CA 1
ATOM 829 C C . SER A 1 106 ? 13.246 9.839 -40.539 1.00 31.73 106 SER A C 1
ATOM 831 O O . SER A 1 106 ? 12.668 9.807 -39.451 1.00 31.73 106 SER A O 1
ATOM 833 N N . GLN A 1 107 ? 14.433 10.412 -40.735 1.00 40.31 107 GLN A N 1
ATOM 834 C CA . GLN A 1 107 ? 15.122 11.279 -39.790 1.00 40.31 107 GLN A CA 1
ATOM 835 C C . GLN A 1 107 ? 14.193 12.405 -39.326 1.00 40.31 107 GLN A C 1
ATOM 837 O O . GLN A 1 107 ? 13.652 13.161 -40.127 1.00 40.31 107 GLN A O 1
ATOM 842 N N . GLY A 1 108 ? 14.051 12.529 -38.014 1.00 29.67 108 GLY A N 1
ATOM 843 C CA . GLY A 1 108 ? 13.409 13.657 -37.363 1.00 29.67 108 GLY A CA 1
ATOM 844 C C . GLY A 1 108 ? 13.781 13.610 -35.895 1.00 29.67 108 GLY A C 1
ATOM 845 O O . GLY A 1 108 ? 13.239 12.795 -35.152 1.00 29.67 108 GLY A O 1
ATOM 846 N N . SER A 1 109 ? 14.744 14.441 -35.496 1.00 36.78 109 SER A N 1
ATOM 847 C CA . SER A 1 109 ? 15.184 14.616 -34.112 1.00 36.78 109 SER A CA 1
ATOM 848 C C . SER A 1 109 ? 14.011 15.034 -33.223 1.00 36.78 109 SER A C 1
ATOM 850 O O . SER A 1 109 ? 13.775 16.220 -33.000 1.00 36.78 109 SER A O 1
ATOM 852 N N . ARG A 1 110 ? 13.270 14.060 -32.689 1.00 29.94 110 ARG A N 1
ATOM 853 C CA . ARG A 1 110 ? 12.380 14.280 -31.551 1.00 29.94 110 ARG A CA 1
ATOM 854 C C . ARG A 1 110 ? 13.249 14.250 -30.305 1.00 29.94 110 ARG A C 1
ATOM 856 O O . ARG A 1 110 ? 13.698 13.189 -29.883 1.00 29.94 110 ARG A O 1
ATOM 863 N N . LYS A 1 111 ? 13.502 15.430 -29.736 1.00 33.62 111 LYS A N 1
ATOM 864 C CA . LYS A 1 111 ? 13.947 15.550 -28.345 1.00 33.62 111 LYS A CA 1
ATOM 865 C C . LYS A 1 111 ? 13.003 14.696 -27.496 1.00 33.62 111 LYS A C 1
ATOM 867 O O . LYS A 1 111 ? 11.792 14.917 -27.542 1.00 33.62 111 LYS A O 1
ATOM 872 N N . LEU A 1 112 ? 13.547 13.720 -26.766 1.00 28.41 112 LEU A N 1
ATOM 873 C CA . LEU A 1 112 ? 12.795 13.061 -25.704 1.00 28.41 112 LEU A CA 1
ATOM 874 C C . LEU A 1 112 ? 12.254 14.158 -24.774 1.00 28.41 112 LEU A C 1
ATOM 876 O O . LEU A 1 112 ? 13.009 15.082 -24.449 1.00 28.41 112 LEU A O 1
ATOM 880 N N . PRO A 1 113 ? 10.975 14.111 -24.365 1.00 30.17 113 PRO A N 1
ATOM 881 C CA . PRO A 1 113 ? 10.497 15.019 -23.340 1.00 30.17 113 PRO A CA 1
ATOM 882 C C . PRO A 1 113 ? 11.356 14.788 -22.096 1.00 30.17 113 PRO A C 1
ATOM 884 O O . PRO A 1 113 ? 11.530 13.650 -21.658 1.00 30.17 113 PRO A O 1
ATOM 887 N N . ALA A 1 114 ? 11.950 15.868 -21.586 1.00 32.44 114 ALA A N 1
ATOM 888 C CA . ALA A 1 114 ? 12.714 15.840 -20.353 1.00 32.44 114 ALA A CA 1
ATOM 889 C C . ALA A 1 114 ? 11.852 15.169 -19.280 1.00 32.44 114 ALA A C 1
ATOM 891 O O . ALA A 1 114 ? 10.716 15.590 -19.049 1.00 32.44 114 ALA A O 1
ATOM 892 N N . SER A 1 115 ? 12.382 14.100 -18.681 1.00 34.38 115 SER A N 1
ATOM 893 C CA . SER A 1 115 ? 11.807 13.488 -17.490 1.00 34.38 115 SER A CA 1
ATOM 894 C C . SER A 1 115 ? 11.605 14.615 -16.484 1.00 34.38 115 SER A C 1
ATOM 896 O O . SER A 1 115 ? 12.585 15.209 -16.034 1.00 34.38 115 SER A O 1
ATOM 898 N N . LYS A 1 116 ? 10.349 15.003 -16.230 1.00 33.94 116 LYS A N 1
ATOM 899 C CA . LYS A 1 116 ? 10.037 15.950 -15.161 1.00 33.94 116 LYS A CA 1
ATOM 900 C C . LYS A 1 116 ? 10.585 15.311 -13.894 1.00 33.94 116 LYS A C 1
ATOM 902 O O . LYS A 1 116 ? 10.078 14.273 -13.475 1.00 33.94 116 LYS A O 1
ATOM 907 N N . GLU A 1 117 ? 11.654 15.885 -13.349 1.00 36.41 117 GLU A N 1
ATOM 908 C CA . GLU A 1 117 ? 12.179 15.478 -12.055 1.00 36.41 117 GLU A CA 1
ATOM 909 C C . GLU A 1 117 ? 11.020 15.509 -11.064 1.00 36.41 117 GLU A C 1
ATOM 911 O O . GLU A 1 117 ? 10.367 16.538 -10.871 1.00 36.41 117 GLU A O 1
ATOM 916 N N . VAL A 1 118 ? 10.711 14.339 -10.509 1.00 43.59 118 VAL A N 1
ATOM 917 C CA . VAL A 1 118 ? 9.684 14.207 -9.486 1.00 43.59 118 VAL A CA 1
ATOM 918 C C . VAL A 1 118 ? 10.159 15.044 -8.296 1.00 43.59 118 VAL A C 1
ATOM 920 O O . VAL A 1 118 ? 11.288 14.830 -7.837 1.00 43.59 118 VAL A O 1
ATOM 923 N N . PRO A 1 119 ? 9.371 16.024 -7.812 1.00 45.19 119 PRO A N 1
ATOM 924 C CA . PRO A 1 119 ? 9.821 16.907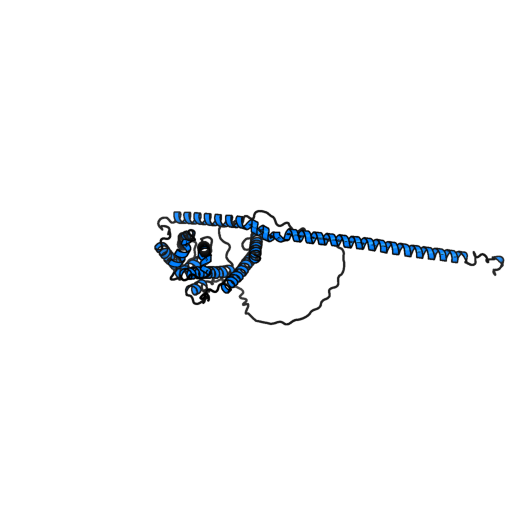 -6.749 1.00 45.19 119 PRO A CA 1
ATOM 925 C C . PRO A 1 119 ? 10.209 16.076 -5.524 1.00 45.19 119 PRO A C 1
ATOM 927 O O . PRO A 1 119 ? 9.383 15.366 -4.956 1.00 45.19 119 PRO A O 1
ATOM 930 N N . ARG A 1 120 ? 11.474 16.178 -5.105 1.00 46.56 120 ARG A N 1
ATOM 931 C CA . ARG A 1 120 ? 12.020 15.550 -3.886 1.00 46.56 120 ARG A CA 1
ATOM 932 C C . ARG A 1 120 ? 11.598 16.292 -2.604 1.00 46.56 120 ARG A C 1
ATOM 934 O O . ARG A 1 120 ? 12.303 16.229 -1.603 1.00 46.56 120 ARG A O 1
ATOM 941 N N . GLY A 1 121 ? 10.511 17.060 -2.667 1.00 41.31 121 GLY A N 1
ATOM 942 C CA . GLY A 1 121 ? 10.047 17.923 -1.586 1.00 41.31 121 GLY A CA 1
ATOM 943 C C . GLY A 1 121 ? 9.233 17.152 -0.554 1.00 41.31 121 GLY A C 1
ATOM 944 O O . GLY A 1 121 ? 8.448 16.279 -0.919 1.00 41.31 121 GLY A O 1
ATOM 945 N N . GLU A 1 122 ? 9.436 17.495 0.719 1.00 44.31 122 GLU A N 1
ATOM 946 C CA . GLU A 1 122 ? 8.713 16.949 1.867 1.00 44.31 122 GLU A CA 1
ATOM 947 C C . GLU A 1 122 ? 7.202 16.986 1.631 1.00 44.31 122 GLU A C 1
ATOM 949 O O . GLU A 1 122 ? 6.591 18.042 1.458 1.00 44.31 122 GLU A O 1
ATOM 954 N N . VAL A 1 123 ? 6.601 15.800 1.618 1.00 42.97 123 VAL A N 1
ATOM 955 C CA . VAL A 1 123 ? 5.166 15.651 1.437 1.00 42.97 123 VAL A CA 1
ATOM 956 C C . VAL A 1 123 ? 4.485 15.791 2.786 1.00 42.97 123 VAL A C 1
ATOM 958 O O . VAL A 1 123 ? 4.445 14.860 3.593 1.00 42.97 123 VAL A O 1
ATOM 961 N N . ILE A 1 124 ? 3.935 16.973 3.019 1.00 41.78 124 ILE A N 1
ATOM 962 C CA . ILE A 1 124 ? 3.076 17.230 4.162 1.00 41.78 124 ILE A CA 1
ATOM 963 C C . ILE A 1 124 ? 1.637 16.879 3.752 1.00 41.78 124 ILE A C 1
ATOM 965 O O . ILE A 1 124 ? 0.935 17.670 3.132 1.00 41.78 124 ILE A O 1
ATOM 969 N N . ASP A 1 125 ? 1.228 15.649 4.067 1.00 43.34 125 ASP A N 1
ATOM 970 C CA . ASP A 1 125 ? -0.122 15.113 3.838 1.00 43.34 125 ASP A CA 1
ATOM 971 C C . ASP A 1 125 ? -1.048 15.562 4.987 1.00 43.34 125 ASP A C 1
ATOM 973 O O . ASP A 1 125 ? -1.272 14.836 5.967 1.00 43.34 125 ASP A O 1
ATOM 977 N N . HIS A 1 126 ? -1.512 16.813 4.921 1.00 46.94 126 HIS A N 1
ATOM 978 C CA . HIS A 1 126 ? -2.555 17.318 5.811 1.00 46.94 126 HIS A CA 1
ATOM 979 C C . HIS A 1 126 ? -3.917 17.191 5.119 1.00 46.94 126 HIS A C 1
ATOM 981 O O . HIS A 1 126 ? -4.138 17.873 4.118 1.00 46.94 126 HIS A O 1
ATOM 987 N N . PRO A 1 127 ? -4.855 16.378 5.636 1.00 44.94 127 PRO A N 1
ATOM 988 C CA . PRO A 1 127 ? -6.247 16.505 5.232 1.00 44.94 127 PRO A CA 1
ATOM 989 C C . PRO A 1 127 ? -6.743 17.890 5.669 1.00 44.94 127 PRO A C 1
ATOM 991 O O . PRO A 1 127 ? -6.778 18.195 6.860 1.00 44.94 127 PRO A O 1
ATOM 994 N N . VAL A 1 128 ? -7.095 18.731 4.696 1.00 42.31 128 VAL A N 1
ATOM 995 C CA . VAL A 1 128 ? -7.504 20.133 4.903 1.00 42.31 128 VAL A CA 1
ATOM 996 C C . VAL A 1 128 ? -8.810 20.251 5.710 1.00 42.31 128 VAL A C 1
ATOM 998 O O . VAL A 1 128 ? -9.016 21.270 6.358 1.00 42.31 128 VAL A O 1
ATOM 1001 N N . ASP A 1 129 ? -9.624 19.188 5.781 1.00 42.62 129 ASP A N 1
ATOM 1002 C CA . ASP A 1 129 ? -10.968 19.224 6.388 1.00 42.62 129 ASP A CA 1
ATOM 1003 C C . ASP A 1 129 ? -11.202 18.248 7.556 1.00 42.62 129 ASP A C 1
ATOM 1005 O O . ASP A 1 129 ? -12.340 18.043 7.977 1.00 42.62 129 ASP A O 1
ATOM 1009 N N . GLY A 1 130 ? -10.159 17.616 8.105 1.00 49.34 130 GLY A N 1
ATOM 1010 C CA . GLY A 1 130 ? -10.288 16.802 9.327 1.00 49.34 130 GLY A CA 1
ATOM 1011 C C . GLY A 1 130 ? -11.235 15.588 9.246 1.00 49.34 130 GLY A C 1
ATOM 1012 O O . GLY A 1 130 ? -11.459 14.935 10.258 1.00 49.34 130 GLY A O 1
ATOM 1013 N N . LYS A 1 131 ? -11.779 15.248 8.070 1.00 52.97 131 LYS A N 1
ATOM 1014 C CA . LYS A 1 131 ? -12.527 14.008 7.811 1.00 52.97 131 LYS A CA 1
ATOM 1015 C C . LYS A 1 131 ? -11.637 13.024 7.062 1.00 52.97 131 LYS A C 1
ATOM 1017 O O . LYS A 1 131 ? -10.948 13.409 6.116 1.00 52.97 131 LYS A O 1
ATOM 1022 N N . CYS A 1 132 ? -11.646 11.751 7.464 1.00 59.19 132 CYS A N 1
ATOM 1023 C CA . CYS A 1 132 ? -10.996 10.723 6.659 1.00 59.19 132 CYS A CA 1
ATOM 1024 C C . CYS A 1 132 ? -11.723 10.595 5.307 1.00 59.19 132 CYS A C 1
ATOM 1026 O O . CYS A 1 132 ? -12.957 10.560 5.290 1.00 59.19 132 CYS A O 1
ATOM 1028 N N . PRO A 1 133 ? -10.989 10.502 4.182 1.00 64.50 133 PRO A N 1
ATOM 1029 C CA . PRO A 1 133 ? -11.590 10.199 2.886 1.00 64.50 133 PRO A CA 1
ATOM 1030 C C . PRO A 1 133 ? -12.379 8.889 2.972 1.00 64.50 133 PRO A C 1
ATOM 1032 O O . PRO A 1 133 ? -11.940 7.941 3.635 1.00 64.50 133 PRO A O 1
ATOM 1035 N N . ALA A 1 134 ? -13.544 8.852 2.321 1.00 68.00 134 ALA A N 1
ATOM 1036 C CA . ALA A 1 134 ? -14.445 7.707 2.370 1.00 68.00 134 ALA A CA 1
ATOM 1037 C C . ALA A 1 134 ? -13.714 6.429 1.928 1.00 68.00 134 ALA A C 1
ATOM 1039 O O . ALA A 1 134 ? -13.040 6.417 0.898 1.00 68.00 134 ALA A O 1
ATOM 1040 N N . MET A 1 135 ? -13.827 5.363 2.726 1.00 76.25 135 MET A N 1
ATOM 1041 C CA . MET A 1 135 ? -13.208 4.082 2.390 1.00 76.25 135 MET A CA 1
ATOM 1042 C C . MET A 1 135 ? -13.891 3.450 1.181 1.00 76.25 135 MET A C 1
ATOM 1044 O O . MET A 1 135 ? -15.122 3.452 1.085 1.00 76.25 135 MET A O 1
ATOM 1048 N N . SER A 1 136 ? -13.096 2.868 0.286 1.00 82.44 136 SER A N 1
ATOM 1049 C CA . SER A 1 136 ? -13.626 2.081 -0.824 1.00 82.44 136 SER A CA 1
ATOM 1050 C C . SER A 1 136 ? -14.343 0.823 -0.298 1.00 82.44 136 SER A C 1
ATOM 1052 O O . SER A 1 136 ? -14.040 0.342 0.801 1.00 82.44 136 SER A O 1
ATOM 1054 N N . PRO A 1 137 ? -15.263 0.217 -1.071 1.00 82.25 137 PRO A N 1
ATOM 1055 C CA . PRO A 1 137 ? -15.875 -1.059 -0.694 1.00 82.25 137 PRO A CA 1
ATOM 1056 C C . PRO A 1 137 ? -14.834 -2.149 -0.403 1.00 82.25 137 PRO A C 1
ATOM 1058 O O . PRO A 1 137 ? -15.014 -2.986 0.483 1.00 82.25 137 PRO A O 1
ATOM 1061 N N . GLN A 1 138 ? -13.715 -2.123 -1.130 1.00 84.50 138 GLN A N 1
ATOM 1062 C CA . GLN A 1 138 ? -12.639 -3.081 -0.950 1.00 84.50 138 GLN A CA 1
ATOM 1063 C C . GLN A 1 138 ? -11.877 -2.849 0.357 1.00 84.50 138 GLN A C 1
ATOM 1065 O O . GLN A 1 138 ? -11.580 -3.813 1.060 1.00 84.50 138 GLN A O 1
ATOM 1070 N N . GLU A 1 139 ? -11.615 -1.592 0.711 1.00 86.56 139 GLU A N 1
ATOM 1071 C CA . GLU A 1 139 ? -11.013 -1.233 1.995 1.00 86.56 139 GLU A CA 1
ATOM 1072 C C . GLU A 1 139 ? -11.896 -1.671 3.154 1.00 86.56 139 GLU A C 1
ATOM 1074 O O . GLU A 1 139 ? -11.416 -2.329 4.070 1.00 86.56 139 GLU A O 1
ATOM 1079 N N . VAL A 1 140 ? -13.202 -1.403 3.081 1.00 84.81 140 VAL A N 1
ATOM 1080 C CA . VAL A 1 140 ? -14.149 -1.825 4.119 1.00 84.81 140 VAL A CA 1
ATOM 1081 C C . VAL A 1 140 ? -14.128 -3.348 4.295 1.00 84.81 140 VAL A C 1
ATOM 1083 O O . VAL A 1 140 ? -14.080 -3.838 5.425 1.00 84.81 140 VAL A O 1
ATOM 1086 N N . ASN A 1 141 ? -14.130 -4.110 3.198 1.00 85.19 141 ASN A N 1
ATOM 1087 C CA . ASN A 1 141 ? -14.061 -5.572 3.247 1.00 85.19 141 ASN A CA 1
ATOM 1088 C C . ASN A 1 141 ? -12.739 -6.074 3.833 1.00 85.19 141 ASN A C 1
ATOM 1090 O O . ASN A 1 141 ? -12.750 -6.930 4.721 1.00 85.19 141 ASN A O 1
ATOM 1094 N N . PHE A 1 142 ? -11.616 -5.502 3.399 1.00 88.50 142 PHE A N 1
ATOM 1095 C CA . PHE A 1 142 ? -10.305 -5.827 3.949 1.00 88.50 142 PHE A CA 1
ATOM 1096 C C . PHE A 1 142 ? -10.237 -5.509 5.447 1.00 88.50 142 PHE A C 1
ATOM 1098 O O . PHE A 1 142 ? -9.800 -6.344 6.235 1.00 88.50 142 PHE A O 1
ATOM 1105 N N . THR A 1 143 ? -10.734 -4.348 5.875 1.00 88.38 143 THR A N 1
ATOM 1106 C CA . THR A 1 143 ? -10.739 -3.947 7.283 1.00 88.38 143 THR A CA 1
ATOM 1107 C C . THR A 1 143 ? -11.615 -4.856 8.141 1.00 88.38 143 THR A C 1
ATOM 1109 O O . THR A 1 143 ? -11.188 -5.248 9.227 1.00 88.38 143 THR A O 1
ATOM 1112 N N . ARG A 1 144 ? -12.804 -5.252 7.663 1.00 85.31 144 ARG A N 1
ATOM 1113 C CA . ARG A 1 144 ? -13.660 -6.247 8.342 1.00 85.31 144 ARG A CA 1
ATOM 1114 C C . ARG A 1 144 ? -12.922 -7.564 8.535 1.00 85.31 144 ARG A C 1
ATOM 1116 O O . ARG A 1 144 ? -12.924 -8.130 9.629 1.00 85.31 144 ARG A O 1
ATOM 1123 N N . TRP A 1 145 ? -12.284 -8.045 7.476 1.00 85.56 145 TRP A N 1
ATOM 1124 C CA . TRP A 1 145 ? -11.563 -9.307 7.501 1.00 85.56 145 TRP A CA 1
ATOM 1125 C C . TRP A 1 145 ? -10.321 -9.254 8.400 1.00 85.56 145 TRP A C 1
ATOM 1127 O O . TRP A 1 145 ? -10.101 -10.165 9.202 1.00 85.56 145 TRP A O 1
ATOM 1137 N N . LEU A 1 146 ? -9.564 -8.157 8.359 1.00 89.44 146 LEU A N 1
ATOM 1138 C CA . LEU A 1 146 ? -8.413 -7.922 9.227 1.00 89.44 146 LEU A CA 1
ATOM 1139 C C . LEU A 1 146 ? -8.824 -7.841 10.702 1.00 89.44 146 LEU A C 1
ATOM 1141 O O . LEU A 1 146 ? -8.237 -8.529 11.537 1.00 89.44 146 LEU A O 1
ATOM 1145 N N . LEU A 1 147 ? -9.853 -7.046 11.021 1.00 89.31 147 LEU A N 1
ATOM 1146 C CA . LEU A 1 147 ? -10.402 -6.915 12.374 1.00 89.31 147 LEU A CA 1
ATOM 1147 C C . LEU A 1 147 ? -10.813 -8.278 12.923 1.00 89.31 147 LEU A C 1
ATOM 1149 O O . LEU A 1 147 ? -10.447 -8.653 14.037 1.00 89.31 147 LEU A O 1
ATOM 1153 N N . SER A 1 148 ? -11.544 -9.030 12.108 1.00 84.50 148 SER A N 1
ATOM 1154 C CA . SER A 1 148 ? -11.990 -10.367 12.445 1.00 84.50 148 SER A CA 1
ATOM 1155 C C . SER A 1 148 ? -10.824 -11.317 12.741 1.00 84.50 148 SER A C 1
ATOM 1157 O O . SER A 1 148 ? -10.792 -11.986 13.779 1.00 84.50 148 SER A O 1
ATOM 1159 N N . THR A 1 149 ? -9.831 -11.333 11.854 1.00 85.50 149 THR A N 1
ATOM 1160 C CA . THR A 1 149 ? -8.649 -12.189 11.966 1.00 85.50 149 THR A CA 1
ATOM 1161 C C . THR A 1 149 ? -7.838 -11.863 13.215 1.00 85.50 149 THR A C 1
ATOM 1163 O O . THR A 1 149 ? -7.438 -12.774 13.945 1.00 85.50 149 THR A O 1
ATOM 1166 N N . LEU A 1 150 ? -7.641 -10.575 13.512 1.00 88.88 150 LEU A N 1
ATOM 1167 C CA . LEU A 1 150 ? -6.916 -10.135 14.700 1.00 88.88 150 LEU A CA 1
ATOM 1168 C C . LEU A 1 150 ? -7.666 -10.492 15.984 1.00 88.88 150 LEU A C 1
ATOM 1170 O O . LEU A 1 150 ? -7.065 -11.106 16.866 1.00 88.88 150 LEU A O 1
ATOM 1174 N N . LEU A 1 151 ? -8.967 -10.206 16.073 1.00 86.69 151 LEU A N 1
ATOM 1175 C CA . LEU A 1 151 ? -9.770 -10.546 17.252 1.00 86.69 151 LEU A CA 1
ATOM 1176 C C . LEU A 1 151 ? -9.803 -12.057 17.505 1.00 86.69 151 LEU A C 1
ATOM 1178 O O . LEU A 1 151 ? -9.590 -12.499 18.636 1.00 86.69 151 LEU A O 1
ATOM 1182 N N . HIS A 1 152 ? -9.962 -12.864 16.454 1.00 83.38 152 HIS A N 1
ATOM 1183 C CA . HIS A 1 152 ? -9.905 -14.317 16.577 1.00 83.38 152 HIS A CA 1
ATOM 1184 C C . HIS A 1 152 ? -8.517 -14.804 17.019 1.00 83.38 152 HIS A C 1
ATOM 1186 O O . HIS A 1 152 ? -8.415 -15.678 17.881 1.00 83.38 152 HIS A O 1
ATOM 1192 N N . SER A 1 153 ? -7.442 -14.213 16.485 1.00 83.06 153 SER A N 1
ATOM 1193 C CA . SER A 1 153 ? -6.068 -14.558 16.871 1.00 83.06 153 SER A CA 1
ATOM 1194 C C . SER A 1 153 ? -5.782 -14.244 18.344 1.00 83.06 153 SER A C 1
ATOM 1196 O O . SER A 1 153 ? -5.209 -15.074 19.048 1.00 83.06 153 SER A O 1
ATOM 1198 N N . VAL A 1 154 ? -6.241 -13.092 18.842 1.00 85.56 154 VAL A N 1
ATOM 1199 C CA . VAL A 1 154 ? -6.097 -12.696 20.248 1.00 85.56 154 VAL A CA 1
ATOM 1200 C C . VAL A 1 154 ? -6.945 -13.591 21.155 1.00 85.56 154 VAL A C 1
ATOM 1202 O O . VAL A 1 154 ? -6.464 -14.025 22.204 1.00 85.56 154 VAL A O 1
ATOM 1205 N N . GLY A 1 155 ? -8.161 -13.942 20.728 1.00 82.88 155 GLY A N 1
ATOM 1206 C CA . GLY A 1 155 ? -9.012 -14.903 21.430 1.00 82.88 155 GLY A CA 1
ATOM 1207 C C . GLY A 1 155 ? -8.371 -16.282 21.548 1.00 82.88 155 GLY A C 1
ATOM 1208 O O . GLY A 1 155 ? -8.315 -16.841 22.641 1.00 82.88 155 GLY A O 1
ATOM 1209 N N . PHE A 1 156 ? -7.798 -16.793 20.458 1.00 78.38 156 PHE A N 1
ATOM 1210 C CA . PHE A 1 156 ? -7.100 -18.078 20.449 1.00 78.38 156 PHE A CA 1
ATOM 1211 C C . PHE A 1 156 ? -5.888 -18.094 21.391 1.00 78.38 156 PHE A C 1
ATOM 1213 O O . PHE A 1 156 ? -5.682 -19.058 22.130 1.00 78.38 156 PHE A O 1
ATOM 1220 N N . ILE A 1 157 ? -5.103 -17.012 21.404 1.00 79.19 157 ILE A N 1
ATOM 1221 C CA . ILE A 1 157 ? -3.969 -16.843 22.322 1.00 79.19 157 ILE A CA 1
ATOM 1222 C C . ILE A 1 157 ? -4.438 -16.919 23.776 1.00 79.19 157 ILE A C 1
ATOM 1224 O O . ILE A 1 157 ? -3.751 -17.527 24.591 1.00 79.19 157 ILE A O 1
ATOM 1228 N N . SER A 1 158 ? -5.590 -16.330 24.109 1.00 69.12 158 SER A N 1
ATOM 1229 C CA . SER A 1 158 ? -6.132 -16.365 25.473 1.00 69.12 158 SER A CA 1
ATOM 1230 C C . SER A 1 158 ? -6.423 -17.795 25.955 1.00 69.12 158 SER A C 1
ATOM 1232 O O . SER A 1 158 ? -6.233 -18.107 27.128 1.00 69.12 158 SER A O 1
ATOM 1234 N N . GLU A 1 159 ? -6.811 -18.692 25.044 1.00 68.44 159 GLU A N 1
ATOM 1235 C CA . GLU A 1 159 ? -7.185 -20.071 25.373 1.00 68.44 159 GLU A CA 1
ATOM 1236 C C . GLU A 1 159 ? -6.015 -21.062 25.356 1.00 68.44 159 GLU A C 1
ATOM 1238 O O . GLU A 1 159 ? -5.983 -21.993 26.166 1.00 68.44 159 GLU A O 1
ATOM 1243 N N . LYS A 1 160 ? -5.072 -20.930 24.410 1.00 66.31 160 LYS A N 1
ATOM 1244 C CA . LYS A 1 160 ? -4.022 -21.937 24.176 1.00 66.31 160 LYS A CA 1
ATOM 1245 C C . LYS A 1 160 ? -2.678 -21.307 23.813 1.00 66.31 160 LYS A C 1
ATOM 1247 O O . LYS A 1 160 ? -2.567 -20.445 22.944 1.00 66.31 160 LYS A O 1
ATOM 1252 N N . LYS A 1 161 ? -1.602 -21.830 24.412 1.00 64.56 161 LYS A N 1
ATOM 1253 C CA . LYS A 1 161 ? -0.217 -21.489 24.046 1.00 64.56 161 LYS A CA 1
ATOM 1254 C C . LYS A 1 161 ? 0.184 -22.237 22.768 1.00 64.56 161 LYS A C 1
ATOM 1256 O O . LYS A 1 161 ? 0.680 -23.356 22.831 1.00 64.56 161 LYS A O 1
ATOM 1261 N N . GLY A 1 162 ? -0.090 -21.632 21.614 1.00 67.94 162 GLY A N 1
ATOM 1262 C CA . GLY A 1 162 ? 0.307 -22.129 20.288 1.00 67.94 162 GLY A CA 1
ATOM 1263 C C . GLY A 1 162 ? 1.515 -21.388 19.688 1.00 67.94 162 GLY A C 1
ATOM 1264 O O . GLY A 1 162 ? 2.090 -20.523 20.346 1.00 67.94 162 GLY A O 1
ATOM 1265 N N . PRO A 1 163 ? 1.881 -21.656 18.421 1.00 65.88 163 PRO A N 1
ATOM 1266 C CA . PRO A 1 163 ? 2.990 -20.975 17.733 1.00 65.88 163 PRO A CA 1
ATOM 1267 C C . PRO A 1 163 ? 2.815 -19.446 17.661 1.00 65.88 163 PRO A C 1
ATOM 1269 O O . PRO A 1 163 ? 3.787 -18.698 17.711 1.00 65.88 163 PRO A O 1
ATOM 1272 N N . VAL A 1 164 ? 1.569 -18.964 17.650 1.00 70.12 164 VAL A N 1
ATOM 1273 C CA . VAL A 1 164 ? 1.228 -17.531 17.652 1.00 70.12 164 VAL A CA 1
ATOM 1274 C C . VAL A 1 164 ? 1.436 -16.858 19.020 1.00 70.12 164 VAL A C 1
ATOM 1276 O O . VAL A 1 164 ? 1.496 -15.635 19.123 1.00 70.12 164 VAL A O 1
ATOM 1279 N N . TRP A 1 165 ? 1.667 -17.632 20.084 1.00 78.38 165 TRP A N 1
ATOM 1280 C CA . TRP A 1 165 ? 1.951 -17.102 21.421 1.00 78.38 165 TRP A CA 1
ATOM 1281 C C . TRP A 1 165 ? 3.241 -16.270 21.487 1.00 78.38 165 TRP A C 1
ATOM 1283 O O . TRP A 1 165 ? 3.350 -15.372 22.328 1.00 78.38 165 TRP A O 1
ATOM 1293 N N . ALA A 1 166 ? 4.215 -16.547 20.614 1.00 81.31 166 ALA A N 1
ATOM 1294 C CA . ALA A 1 166 ? 5.473 -15.802 20.549 1.00 81.31 166 ALA A CA 1
ATOM 1295 C C . ALA A 1 166 ? 5.273 -14.344 20.098 1.00 81.31 166 ALA A C 1
ATOM 1297 O O . ALA A 1 166 ? 6.000 -13.462 20.540 1.00 81.31 166 ALA A O 1
ATOM 1298 N N . VAL A 1 167 ? 4.251 -14.085 19.275 1.00 85.25 167 VAL A N 1
ATOM 1299 C CA . VAL A 1 167 ? 3.921 -12.756 18.729 1.00 85.25 167 VAL A CA 1
ATOM 1300 C C . VAL A 1 167 ? 2.697 -12.123 19.399 1.00 85.25 167 VAL A C 1
ATOM 1302 O O . VAL A 1 167 ? 2.174 -11.117 18.926 1.00 85.25 167 VAL A O 1
ATOM 1305 N N . ARG A 1 168 ? 2.235 -12.687 20.523 1.00 87.94 168 ARG A N 1
ATOM 1306 C CA . ARG A 1 168 ? 0.993 -12.277 21.200 1.00 87.94 168 ARG A CA 1
ATOM 1307 C C . ARG A 1 168 ? 0.928 -10.794 21.547 1.00 87.94 168 ARG A C 1
ATOM 1309 O O . ARG A 1 168 ? -0.127 -10.190 21.404 1.00 87.94 168 ARG A O 1
ATOM 1316 N N . ASP A 1 169 ? 2.037 -10.216 21.999 1.00 88.44 169 ASP A N 1
ATOM 1317 C CA . ASP A 1 169 ? 2.053 -8.832 22.469 1.00 88.44 169 ASP A CA 1
A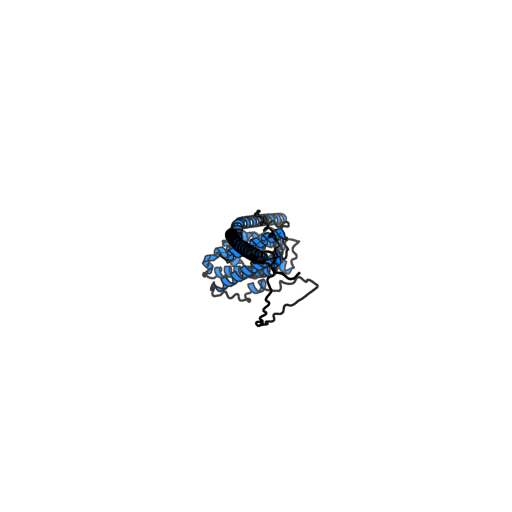TOM 1318 C C . ASP A 1 169 ? 1.992 -7.876 21.270 1.00 88.44 169 ASP A C 1
ATOM 1320 O O . ASP A 1 169 ? 1.262 -6.891 21.308 1.00 88.44 169 ASP A O 1
ATOM 1324 N N . ALA A 1 170 ? 2.624 -8.240 20.148 1.00 89.50 170 ALA A N 1
ATOM 1325 C CA . ALA A 1 170 ? 2.467 -7.526 18.884 1.00 89.50 170 ALA A CA 1
ATOM 1326 C C . ALA A 1 170 ? 1.026 -7.620 18.354 1.00 89.50 170 ALA A C 1
ATOM 1328 O O . ALA A 1 170 ? 0.458 -6.603 17.974 1.00 89.50 170 ALA A O 1
ATOM 1329 N N . LEU A 1 171 ? 0.403 -8.803 18.380 1.00 88.69 171 LEU A N 1
ATOM 1330 C CA . LEU A 1 171 ? -0.986 -8.972 17.933 1.00 88.69 171 LEU A CA 1
ATOM 1331 C C . LEU A 1 171 ? -1.979 -8.183 18.786 1.00 88.69 171 LEU A C 1
ATOM 1333 O O . LEU A 1 171 ? -2.863 -7.534 18.237 1.00 88.69 171 LEU A O 1
ATOM 1337 N N . ARG A 1 172 ? -1.814 -8.183 20.114 1.00 91.69 172 ARG A N 1
ATOM 1338 C CA . ARG A 1 172 ? -2.620 -7.355 21.023 1.00 91.69 172 ARG A CA 1
ATOM 1339 C C . ARG A 1 172 ? -2.441 -5.875 20.716 1.00 91.69 172 ARG A C 1
ATOM 1341 O O . ARG A 1 172 ? -3.434 -5.174 20.570 1.00 91.69 172 ARG A O 1
ATOM 1348 N N . MET A 1 173 ? -1.198 -5.419 20.556 1.00 91.81 173 MET A N 1
ATOM 1349 C CA . MET A 1 173 ? -0.908 -4.030 20.193 1.00 91.81 173 MET A CA 1
ATOM 1350 C C . MET A 1 173 ? -1.574 -3.623 18.880 1.00 91.81 173 MET A C 1
ATOM 1352 O O . MET A 1 173 ? -2.271 -2.614 18.846 1.00 91.81 173 MET A O 1
ATOM 1356 N N . GLN A 1 174 ? -1.406 -4.418 17.821 1.00 90.75 174 GLN A N 1
ATOM 1357 C CA . GLN A 1 174 ? -1.981 -4.124 16.507 1.00 90.75 174 GLN A CA 1
ATOM 1358 C C . GLN A 1 174 ? -3.513 -4.199 16.520 1.00 90.75 174 GLN A C 1
ATOM 1360 O O . GLN A 1 174 ? -4.175 -3.346 15.936 1.00 90.75 174 GLN A O 1
ATOM 1365 N N . CYS A 1 175 ? -4.093 -5.165 17.237 1.00 92.12 175 CYS A N 1
ATOM 1366 C CA . CYS A 1 175 ? -5.541 -5.264 17.408 1.00 92.12 175 CYS A CA 1
ATOM 1367 C C . CYS A 1 175 ? -6.106 -4.052 18.162 1.00 92.12 175 CYS A C 1
ATOM 1369 O O . CYS A 1 175 ? -7.110 -3.490 17.738 1.00 92.12 175 CYS A O 1
ATOM 1371 N N . GLY A 1 176 ? -5.455 -3.623 19.249 1.00 92.44 176 GLY A N 1
ATOM 1372 C CA . GLY A 1 176 ? -5.855 -2.436 20.008 1.00 92.44 176 GLY A CA 1
ATOM 1373 C C . GLY A 1 176 ? -5.771 -1.156 19.176 1.00 92.44 176 GLY A C 1
ATOM 1374 O O . GLY A 1 176 ? -6.716 -0.373 19.162 1.00 92.44 176 GLY A O 1
ATOM 1375 N N . GLN A 1 177 ? -4.688 -0.983 18.414 1.00 91.50 177 GLN A N 1
ATOM 1376 C CA . GLN A 1 177 ? -4.524 0.150 17.498 1.00 91.50 177 GLN A CA 1
ATOM 1377 C C . GLN A 1 177 ? -5.596 0.173 16.403 1.00 91.50 177 GLN A C 1
ATOM 1379 O O . GLN A 1 177 ? -6.161 1.231 16.134 1.00 91.50 177 GLN A O 1
ATOM 1384 N N . LEU A 1 178 ? -5.915 -0.981 15.804 1.00 91.81 178 LEU A N 1
ATOM 1385 C CA . LEU A 1 178 ? -6.959 -1.077 14.783 1.00 91.81 178 LEU A CA 1
ATOM 1386 C C . LEU A 1 178 ? -8.346 -0.755 15.351 1.00 91.81 178 LEU A C 1
ATOM 1388 O O . LEU A 1 178 ? -9.090 0.001 14.732 1.00 91.81 178 LEU A O 1
ATOM 1392 N N . LEU A 1 179 ? -8.687 -1.302 16.524 1.00 92.81 179 LEU A N 1
ATOM 1393 C CA . LEU A 1 179 ? -9.952 -1.017 17.210 1.00 92.81 179 LEU A CA 1
ATOM 1394 C C . LEU A 1 179 ? -10.096 0.480 17.496 1.00 92.81 179 LEU A C 1
ATOM 1396 O O . LEU A 1 179 ? -11.116 1.077 17.159 1.00 92.81 179 LEU A O 1
ATOM 1400 N N . LEU A 1 180 ? -9.056 1.092 18.064 1.00 92.50 180 LEU A N 1
ATOM 1401 C CA . LEU A 1 180 ? -9.057 2.514 18.386 1.00 92.50 180 LEU A CA 1
ATOM 1402 C C . LEU A 1 180 ? -9.175 3.386 17.127 1.00 92.50 180 LEU A C 1
ATOM 1404 O O . LEU A 1 180 ? -9.945 4.346 17.111 1.00 92.50 180 LEU A O 1
ATOM 1408 N N . TRP A 1 181 ? -8.457 3.033 16.056 1.00 90.75 181 TRP A N 1
ATOM 1409 C CA . TRP A 1 181 ? -8.541 3.731 14.773 1.00 90.75 181 TRP A CA 1
ATOM 1410 C C . TRP A 1 181 ? -9.938 3.641 14.153 1.00 90.75 181 TRP A C 1
ATOM 1412 O O . TRP A 1 181 ? -10.454 4.651 13.685 1.00 90.75 181 TRP A O 1
ATOM 1422 N N . LEU A 1 182 ? -10.569 2.463 14.193 1.00 90.88 182 LEU A N 1
ATOM 1423 C CA . LEU A 1 182 ? -11.902 2.229 13.636 1.00 90.88 182 LEU A CA 1
ATOM 1424 C C . LEU A 1 182 ? -13.021 2.963 14.383 1.00 90.88 182 LEU A C 1
ATOM 1426 O O . LEU A 1 182 ? -13.981 3.404 13.755 1.00 90.88 182 LEU A O 1
ATOM 1430 N N . VAL A 1 183 ? -12.917 3.072 15.711 1.00 91.75 183 VAL A N 1
ATOM 1431 C CA . VAL A 1 183 ? -13.921 3.747 16.555 1.00 91.75 183 VAL A CA 1
ATOM 1432 C C . VAL A 1 183 ? -13.720 5.268 16.577 1.00 91.75 183 VAL A C 1
ATOM 1434 O O . VAL A 1 183 ? -14.635 5.996 16.968 1.00 91.75 183 VAL A O 1
ATOM 1437 N N . SER A 1 184 ? -12.562 5.758 16.124 1.00 90.69 184 SER A N 1
ATOM 1438 C CA . SER A 1 184 ? -12.223 7.183 16.085 1.00 90.69 184 SER A CA 1
ATOM 1439 C C . SER A 1 184 ? -13.311 8.035 15.402 1.00 90.69 184 SER A C 1
ATOM 1441 O O . SER A 1 184 ? -13.813 7.645 14.344 1.00 90.69 184 SER A O 1
ATOM 1443 N N . PRO A 1 185 ? -13.631 9.233 15.933 1.00 88.19 185 PRO A N 1
ATOM 1444 C CA . PRO A 1 185 ? -14.564 10.181 15.313 1.00 88.19 185 PRO A CA 1
ATOM 1445 C C . PRO A 1 185 ? -14.207 10.621 13.885 1.00 88.19 185 PRO A C 1
ATOM 1447 O O . PRO A 1 185 ? -15.064 11.139 13.176 1.00 88.19 185 PRO A O 1
ATOM 1450 N N . LEU A 1 186 ? -12.961 10.412 13.444 1.00 84.94 186 LEU A N 1
ATOM 1451 C CA . LEU A 1 186 ? -12.534 10.701 12.068 1.00 84.94 186 LEU A CA 1
ATOM 1452 C C . LEU A 1 186 ? -13.111 9.705 11.049 1.00 84.94 186 LEU A C 1
ATOM 1454 O O . LEU A 1 186 ? -13.112 9.988 9.850 1.00 84.94 186 LEU A O 1
ATOM 1458 N N . GLN A 1 187 ? -13.576 8.543 11.517 1.00 86.50 187 GLN A N 1
ATOM 1459 C CA . GLN A 1 187 ? -14.153 7.491 10.689 1.00 86.50 187 GLN A CA 1
ATOM 1460 C C . GLN A 1 187 ? -15.647 7.696 10.457 1.00 86.50 187 GLN A C 1
ATOM 1462 O O . GLN A 1 187 ? -16.356 8.308 11.255 1.00 86.50 187 GLN A O 1
ATOM 1467 N N . SER A 1 188 ? -16.156 7.102 9.375 1.00 86.38 188 SER A N 1
ATOM 1468 C CA . SER A 1 188 ? -17.599 7.079 9.129 1.00 86.38 188 SER A CA 1
ATOM 1469 C C . SER A 1 188 ? -18.341 6.329 10.243 1.00 86.38 188 SER A C 1
ATOM 1471 O O . SER A 1 188 ? -17.838 5.335 10.774 1.00 86.38 188 SER A O 1
ATOM 1473 N N . VAL A 1 189 ? -19.576 6.750 10.541 1.00 87.19 189 VAL A N 1
ATOM 1474 C CA . VAL A 1 189 ? -20.463 6.088 11.518 1.00 87.19 189 VAL A CA 1
ATOM 1475 C C . VAL A 1 189 ? -20.542 4.581 11.262 1.00 87.19 189 VAL A C 1
ATOM 1477 O O . VAL A 1 189 ? -20.433 3.789 12.194 1.00 87.19 189 VAL A O 1
ATOM 1480 N N . ARG A 1 190 ? -20.610 4.170 9.988 1.00 85.06 190 ARG A N 1
ATOM 1481 C CA . ARG A 1 190 ? -20.664 2.756 9.594 1.00 85.06 190 ARG A CA 1
ATOM 1482 C C . ARG A 1 190 ? -19.461 1.965 10.105 1.00 85.06 190 ARG A C 1
ATOM 1484 O O . ARG A 1 190 ? -19.623 0.873 10.633 1.00 85.06 190 ARG A O 1
ATOM 1491 N N . CYS A 1 191 ? -18.256 2.507 9.970 1.00 86.06 191 CYS A N 1
ATOM 1492 C CA . CYS A 1 191 ? -17.023 1.838 10.392 1.00 86.06 191 CYS A CA 1
ATOM 1493 C C . CYS A 1 191 ? -16.924 1.723 11.910 1.00 86.06 191 CYS A C 1
ATOM 1495 O O . CYS A 1 191 ? -16.508 0.687 12.426 1.00 86.06 191 CYS A O 1
ATOM 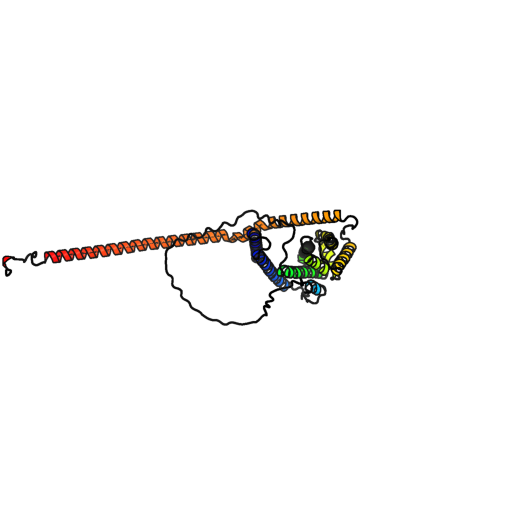1497 N N . ARG A 1 192 ? -17.374 2.760 12.617 1.00 90.75 192 ARG A N 1
ATOM 1498 C CA . ARG A 1 192 ? -17.425 2.783 14.080 1.00 90.75 192 ARG A CA 1
ATOM 1499 C C . ARG A 1 192 ? -18.421 1.742 14.597 1.00 90.75 192 ARG A C 1
ATOM 1501 O O . ARG A 1 192 ? -18.092 0.955 15.484 1.00 90.75 192 ARG A O 1
ATOM 1508 N N . MET A 1 193 ? -19.591 1.652 13.963 1.00 89.31 193 MET A N 1
ATOM 1509 C CA . MET A 1 193 ? -20.614 0.654 14.279 1.00 89.31 193 MET A CA 1
ATOM 1510 C C . MET A 1 193 ? -20.171 -0.787 14.005 1.00 89.31 193 MET A C 1
ATOM 1512 O O . MET A 1 193 ? -20.572 -1.683 14.747 1.00 89.31 193 MET A O 1
ATOM 1516 N N . LEU A 1 194 ? -19.296 -1.038 13.018 1.00 86.62 194 LEU A N 1
ATOM 1517 C CA . LEU A 1 194 ? -18.714 -2.376 12.822 1.00 86.62 194 LEU A CA 1
ATOM 1518 C C . LEU A 1 194 ? -18.004 -2.870 14.089 1.00 86.62 194 LEU A C 1
ATOM 1520 O O . LEU A 1 194 ? -18.154 -4.036 14.450 1.00 86.62 194 LEU A O 1
ATOM 1524 N N . VAL A 1 195 ? -17.271 -1.997 14.787 1.00 90.44 195 VAL A N 1
ATOM 1525 C CA . VAL A 1 195 ? -16.594 -2.359 16.041 1.00 90.44 195 VAL A CA 1
ATOM 1526 C C . VAL A 1 195 ? -17.591 -2.540 17.178 1.00 90.44 195 VAL A C 1
ATOM 1528 O O . VAL A 1 195 ? -17.493 -3.527 17.906 1.00 90.44 195 VAL A O 1
ATOM 1531 N N . VAL A 1 196 ? -18.574 -1.641 17.303 1.00 91.25 196 VAL A N 1
ATOM 1532 C CA . VAL A 1 196 ? -19.628 -1.749 18.327 1.00 91.25 196 VAL A CA 1
ATOM 1533 C C . VAL A 1 196 ? -20.352 -3.089 18.208 1.00 91.25 196 VAL A C 1
ATOM 1535 O O . VAL A 1 196 ? -20.496 -3.808 19.194 1.00 91.25 196 VAL A O 1
ATOM 1538 N N . HIS A 1 197 ? -20.731 -3.486 16.994 1.00 88.50 197 HIS A N 1
ATOM 1539 C CA . HIS A 1 197 ? -21.371 -4.774 16.749 1.00 88.50 197 HIS A CA 1
ATOM 1540 C C . HIS A 1 197 ? -20.429 -5.968 16.935 1.00 88.50 197 HIS A C 1
ATOM 1542 O O . HIS A 1 197 ? -20.873 -7.010 17.421 1.00 88.50 197 HIS A O 1
ATOM 1548 N N . ALA A 1 198 ? -19.153 -5.843 16.560 1.00 85.69 198 ALA A N 1
ATOM 1549 C CA . ALA A 1 198 ? -18.161 -6.901 16.742 1.00 85.69 198 ALA A CA 1
ATOM 1550 C C . ALA A 1 198 ? -17.927 -7.212 18.229 1.00 85.69 198 ALA A C 1
ATOM 1552 O O . ALA A 1 198 ? -17.881 -8.379 18.611 1.00 85.69 198 ALA A O 1
ATOM 1553 N N . LEU A 1 199 ? -17.814 -6.176 19.066 1.00 87.69 199 LEU A N 1
ATOM 1554 C CA . LEU A 1 199 ? -17.584 -6.315 20.505 1.00 87.69 199 LEU A CA 1
ATOM 1555 C C . LEU A 1 199 ? -18.875 -6.625 21.274 1.00 87.69 199 LEU A C 1
ATOM 1557 O O . LEU A 1 199 ? -18.858 -7.454 22.177 1.00 87.69 199 LEU A O 1
ATOM 1561 N N . GLY A 1 200 ? -20.004 -6.015 20.910 1.00 83.81 200 GLY A N 1
ATOM 1562 C CA . GLY A 1 200 ? -21.277 -6.230 21.606 1.00 83.81 200 GLY A CA 1
ATOM 1563 C C . GLY A 1 200 ? -21.831 -7.653 21.463 1.00 83.81 200 GLY A C 1
ATOM 1564 O O . GLY A 1 200 ? -22.507 -8.141 22.363 1.00 83.81 200 GLY A O 1
ATOM 1565 N N . ASN A 1 201 ? -21.522 -8.346 20.362 1.00 80.06 201 ASN A N 1
ATOM 1566 C CA . ASN A 1 201 ? -22.005 -9.709 20.106 1.00 80.06 201 ASN A CA 1
ATOM 1567 C C . ASN A 1 201 ? -21.034 -10.819 20.539 1.00 80.06 201 ASN A C 1
ATOM 1569 O O . ASN A 1 201 ? -21.368 -12.001 20.413 1.00 80.06 201 ASN A O 1
ATOM 1573 N N . GLU A 1 202 ? -19.835 -10.478 21.015 1.00 79.94 202 GLU A N 1
ATOM 1574 C CA . GLU A 1 202 ? -18.853 -11.474 21.440 1.00 79.94 202 GLU A CA 1
ATOM 1575 C C . GLU A 1 202 ? -19.013 -11.759 22.948 1.00 79.94 202 GLU A C 1
ATOM 1577 O O . GLU A 1 202 ? -18.824 -10.881 23.789 1.00 79.94 202 GLU A O 1
ATOM 1582 N N . PRO A 1 203 ? -19.338 -13.001 23.352 1.00 78.38 203 PRO A N 1
ATOM 1583 C CA . PRO A 1 203 ? -19.612 -13.315 24.759 1.00 78.38 203 PRO A CA 1
ATOM 1584 C C . PRO A 1 203 ? -18.377 -13.177 25.663 1.00 78.38 203 PRO A C 1
ATOM 1586 O O . PRO A 1 203 ? -18.502 -13.086 26.881 1.00 78.38 203 PRO A O 1
ATOM 1589 N N . ARG A 1 204 ? -17.174 -13.166 25.076 1.00 83.12 204 ARG A N 1
ATOM 1590 C CA . ARG A 1 204 ? -15.883 -13.070 25.778 1.00 83.12 204 ARG A CA 1
ATOM 1591 C C . ARG A 1 204 ? -15.215 -11.710 25.609 1.00 83.12 204 ARG A C 1
ATOM 1593 O O . ARG A 1 204 ? -14.008 -11.591 25.814 1.00 83.12 204 ARG A O 1
ATOM 1600 N N . THR A 1 205 ? -15.972 -10.676 25.244 1.00 86.50 205 THR A N 1
ATOM 1601 C CA . THR A 1 205 ? -15.431 -9.331 25.002 1.00 86.50 205 THR A CA 1
ATOM 1602 C C . THR A 1 205 ? -14.627 -8.796 26.179 1.00 86.50 205 THR A C 1
ATOM 1604 O O . THR A 1 205 ? -13.547 -8.250 25.969 1.00 86.50 205 THR A O 1
ATOM 1607 N N . ARG A 1 206 ? -15.067 -9.037 27.420 1.00 87.31 206 ARG A N 1
ATOM 1608 C CA . ARG A 1 206 ? -14.318 -8.645 28.623 1.00 87.31 206 ARG A CA 1
ATOM 1609 C C . ARG A 1 206 ? -12.912 -9.255 28.668 1.00 87.31 206 ARG A C 1
ATOM 1611 O O . ARG A 1 206 ? -11.931 -8.554 28.922 1.00 87.31 206 ARG A O 1
ATOM 1618 N N . ASP A 1 207 ? -12.797 -10.555 28.418 1.00 87.44 207 ASP A N 1
ATOM 1619 C CA . ASP A 1 207 ? -11.517 -11.272 28.469 1.00 87.44 207 ASP A CA 1
ATOM 1620 C C . ASP A 1 207 ? -10.610 -10.877 27.296 1.00 87.44 207 ASP A C 1
ATOM 1622 O O . ASP A 1 207 ? -9.400 -10.711 27.460 1.00 87.44 207 ASP A O 1
ATOM 1626 N N . LEU A 1 208 ? -11.201 -10.664 26.118 1.00 87.88 208 LEU A N 1
ATOM 1627 C CA . LEU A 1 208 ? -10.498 -10.179 24.932 1.00 87.88 208 LEU A CA 1
ATOM 1628 C C . LEU A 1 208 ? -9.930 -8.778 25.151 1.00 87.88 208 LEU A C 1
ATOM 1630 O O . LEU A 1 208 ? -8.724 -8.578 25.011 1.00 87.88 208 LEU A O 1
ATOM 1634 N N . LEU A 1 209 ? -10.775 -7.820 25.534 1.00 88.19 209 LEU A N 1
ATOM 1635 C CA . LEU A 1 209 ? -10.362 -6.438 25.757 1.00 88.19 209 LEU A CA 1
ATOM 1636 C C . LEU A 1 209 ? -9.371 -6.336 26.908 1.00 88.19 209 LEU A C 1
ATOM 1638 O O . LEU A 1 209 ? -8.350 -5.676 26.752 1.00 88.19 209 LEU A O 1
ATOM 1642 N N . SER A 1 210 ? -9.585 -7.049 28.018 1.00 88.19 210 SER A N 1
ATOM 1643 C CA . SER A 1 210 ? -8.600 -7.083 29.106 1.00 88.19 210 SER A CA 1
ATOM 1644 C C . SER A 1 210 ? -7.265 -7.685 28.657 1.00 88.19 210 SER A C 1
ATOM 1646 O O . SER A 1 210 ? -6.207 -7.193 29.051 1.00 88.19 210 SER A O 1
ATOM 1648 N N . SER A 1 211 ? -7.270 -8.696 27.778 1.00 87.62 211 SER A N 1
ATOM 1649 C CA . SER A 1 211 ? -6.035 -9.198 27.177 1.00 87.62 211 SER A CA 1
ATOM 1650 C C . SER A 1 211 ? -5.363 -8.166 26.270 1.00 87.62 211 SER A C 1
ATOM 1652 O O . SER A 1 211 ? -4.135 -8.178 26.204 1.00 87.62 211 SER A O 1
ATOM 1654 N N . ILE A 1 212 ? -6.115 -7.337 25.548 1.00 88.62 212 ILE A N 1
ATOM 1655 C CA . ILE A 1 212 ? -5.562 -6.314 24.651 1.00 88.62 212 ILE A CA 1
ATOM 1656 C C . ILE A 1 212 ? -5.012 -5.131 25.457 1.00 88.62 212 ILE A C 1
ATOM 1658 O O . ILE A 1 212 ? -3.887 -4.702 25.205 1.00 88.62 212 ILE A O 1
ATOM 1662 N N . LEU A 1 213 ? -5.749 -4.669 26.470 1.00 87.75 213 LEU A N 1
ATOM 1663 C CA . LEU A 1 213 ? -5.389 -3.555 27.358 1.00 87.75 213 LEU A CA 1
ATOM 1664 C C . LEU A 1 213 ? -4.075 -3.792 28.107 1.00 87.75 213 LEU A C 1
ATOM 1666 O O . LEU A 1 213 ? -3.306 -2.860 28.308 1.00 87.75 213 LEU A O 1
ATOM 1670 N N . ARG A 1 214 ? -3.754 -5.052 28.440 1.00 84.62 214 ARG A N 1
ATOM 1671 C CA . ARG A 1 214 ? -2.443 -5.416 29.017 1.00 84.62 214 ARG A CA 1
ATOM 1672 C C . ARG A 1 214 ? -1.257 -5.017 28.141 1.00 84.62 214 ARG A C 1
ATOM 1674 O O . ARG A 1 214 ? -0.153 -4.882 28.658 1.00 84.62 214 ARG A O 1
ATOM 1681 N N . SER A 1 215 ? -1.459 -4.899 26.832 1.00 84.75 215 SER A N 1
ATOM 1682 C CA . SER A 1 215 ? -0.423 -4.470 25.895 1.00 84.75 215 SER A CA 1
ATOM 1683 C C . SER A 1 215 ? -0.657 -3.032 25.425 1.00 84.75 215 SER A C 1
ATOM 1685 O O . SER A 1 215 ? 0.300 -2.272 25.354 1.00 84.75 215 SER A O 1
ATOM 1687 N N . SER A 1 216 ? -1.907 -2.642 25.149 1.00 82.75 216 SER A N 1
ATOM 1688 C CA . SER A 1 216 ? -2.274 -1.346 24.567 1.00 82.75 216 SER A CA 1
ATOM 1689 C C . SER A 1 216 ? -3.143 -0.515 25.517 1.00 82.75 216 SER A C 1
ATOM 1691 O O . SER A 1 216 ? -4.369 -0.582 25.471 1.00 82.75 216 SER A O 1
ATOM 1693 N N . VAL A 1 217 ? -2.503 0.317 26.345 1.00 83.31 217 VAL A N 1
ATOM 1694 C CA . VAL A 1 217 ? -3.194 1.255 27.260 1.00 83.31 217 VAL A CA 1
ATOM 1695 C C . VAL A 1 217 ? -4.020 2.293 26.490 1.00 83.31 217 VAL A C 1
ATOM 1697 O O . VAL A 1 217 ? -5.061 2.739 26.950 1.00 83.31 217 VAL A O 1
ATOM 1700 N N . GLN A 1 218 ? -3.615 2.630 25.262 1.00 83.56 218 GLN A N 1
ATOM 1701 C CA . GLN A 1 218 ? -4.342 3.576 24.405 1.00 83.56 218 GLN A CA 1
ATOM 1702 C C . GLN A 1 218 ? -5.780 3.132 24.104 1.00 83.56 218 GLN A C 1
ATOM 1704 O O . GLN A 1 218 ? -6.628 3.977 23.842 1.00 83.56 218 GLN A O 1
ATOM 1709 N N . LEU A 1 219 ? -6.084 1.831 24.175 1.00 84.75 219 LEU A N 1
ATOM 1710 C CA . LEU A 1 219 ? -7.440 1.330 23.958 1.00 84.75 219 LEU A CA 1
ATOM 1711 C C . LEU A 1 219 ? -8.437 1.827 25.021 1.00 84.75 219 LEU A C 1
ATOM 1713 O O . LEU A 1 219 ? -9.635 1.826 24.757 1.00 84.75 219 LEU A O 1
ATOM 1717 N N . GLU A 1 220 ? -7.973 2.317 26.176 1.00 85.81 220 GLU A N 1
ATOM 1718 C CA . GLU A 1 220 ? -8.835 2.986 27.161 1.00 85.81 220 GLU A CA 1
ATOM 1719 C C . GLU A 1 220 ? -9.565 4.195 26.563 1.00 85.81 220 GLU A C 1
ATOM 1721 O O . GLU A 1 220 ? -10.698 4.470 26.933 1.00 85.81 220 GLU A O 1
ATOM 1726 N N . GLN A 1 221 ? -8.978 4.852 25.560 1.00 89.44 221 GLN A N 1
ATOM 1727 C CA . GLN A 1 221 ? -9.578 5.986 24.848 1.00 89.44 221 GLN A CA 1
ATOM 1728 C C . GLN A 1 221 ? -10.812 5.586 24.017 1.00 89.44 221 GLN A C 1
ATOM 1730 O O . GLN A 1 221 ? -11.602 6.443 23.621 1.00 89.44 221 GLN A O 1
ATOM 1735 N N . MET A 1 222 ? -11.016 4.288 23.760 1.00 89.88 222 MET A N 1
ATOM 1736 C CA . MET A 1 222 ? -12.170 3.788 23.013 1.00 89.88 222 MET A CA 1
ATOM 1737 C C . MET A 1 222 ? -13.490 4.130 23.708 1.00 89.88 222 MET A C 1
ATOM 1739 O O . MET A 1 222 ? -14.454 4.443 23.018 1.00 89.88 222 MET A O 1
ATOM 1743 N N . SER A 1 223 ? -13.551 4.115 25.043 1.00 90.06 223 SER A N 1
ATOM 1744 C CA . SER A 1 223 ? -14.770 4.472 25.786 1.00 90.06 223 SER A CA 1
ATOM 1745 C C . SER A 1 223 ? -15.226 5.900 25.475 1.00 90.06 223 SER A C 1
ATOM 1747 O O . SER A 1 223 ? -16.408 6.116 25.214 1.00 90.06 223 SER A O 1
ATOM 1749 N N . MET A 1 224 ? -14.288 6.850 25.410 1.00 89.88 224 MET A N 1
ATOM 1750 C CA . MET A 1 224 ? -14.543 8.249 25.052 1.00 89.88 224 MET A CA 1
ATOM 1751 C C . MET A 1 224 ? -15.077 8.372 23.624 1.00 89.88 224 MET A C 1
ATOM 1753 O O . MET A 1 224 ? -16.009 9.130 23.363 1.00 89.88 224 MET A O 1
ATOM 1757 N N . PHE A 1 225 ? -14.529 7.592 22.691 1.00 92.00 225 PHE A N 1
ATOM 1758 C CA . PHE A 1 225 ? -14.990 7.596 21.305 1.00 92.00 225 PHE A CA 1
ATOM 1759 C C . PHE A 1 225 ? -16.345 6.900 21.120 1.00 92.00 225 PHE A C 1
ATOM 1761 O O . PHE A 1 225 ? -17.142 7.354 20.305 1.00 92.00 225 PHE A O 1
ATOM 1768 N N . VAL A 1 226 ? -16.649 5.829 21.862 1.00 91.38 226 VAL A N 1
ATOM 1769 C CA . VAL A 1 226 ? -17.989 5.212 21.835 1.00 91.38 226 VAL A CA 1
ATOM 1770 C C . VAL A 1 226 ? -19.015 6.137 22.492 1.00 91.38 226 VAL A C 1
ATOM 1772 O O . VAL A 1 226 ? -20.137 6.230 22.001 1.00 91.38 226 VAL A O 1
ATOM 1775 N N . TRP A 1 227 ? -18.641 6.851 23.558 1.00 91.19 227 TRP A N 1
ATOM 1776 C CA . TRP A 1 227 ? -19.489 7.881 24.157 1.00 91.19 227 TRP A CA 1
ATOM 1777 C C . TRP A 1 227 ? -19.805 9.003 23.167 1.00 91.19 227 TRP A C 1
ATOM 1779 O O . TRP A 1 227 ? -20.967 9.375 23.014 1.00 91.19 227 TRP A O 1
ATOM 1789 N N . GLU A 1 228 ? -18.798 9.503 22.448 1.00 91.56 228 GLU A N 1
ATOM 1790 C CA . GLU A 1 228 ? -18.999 10.551 21.446 1.00 91.56 228 GLU A CA 1
ATOM 1791 C C . GLU A 1 228 ? -19.897 10.069 20.303 1.00 91.56 228 GLU A C 1
ATOM 1793 O O . GLU A 1 228 ? -20.760 10.819 19.855 1.00 91.56 228 GLU A O 1
ATOM 1798 N N . LEU A 1 229 ? -19.774 8.799 19.895 1.00 90.75 229 LEU A N 1
ATOM 1799 C CA . LEU A 1 229 ? -20.624 8.209 18.860 1.00 90.75 229 LEU A CA 1
ATOM 1800 C C . LEU A 1 229 ? -22.114 8.319 19.211 1.00 90.75 229 LEU A C 1
ATOM 1802 O O . LEU A 1 229 ? -22.908 8.666 18.341 1.00 90.75 229 LEU A O 1
ATOM 1806 N N . SER A 1 230 ? -22.488 8.041 20.465 1.00 88.94 230 SER A N 1
ATOM 1807 C CA . SER A 1 230 ? -23.893 8.028 20.892 1.00 88.94 230 SER A CA 1
ATOM 1808 C C . SER A 1 230 ? -24.460 9.400 21.256 1.00 88.94 230 SER A C 1
ATOM 1810 O O . SER A 1 230 ? -25.677 9.555 21.256 1.00 88.94 230 SER A O 1
ATOM 1812 N N . HIS A 1 231 ? -23.610 10.363 21.623 1.00 86.38 231 HIS A N 1
ATOM 1813 C CA . HIS A 1 231 ? -24.039 11.681 22.109 1.00 86.38 231 HIS A CA 1
ATOM 1814 C C . HIS A 1 231 ? -23.865 12.798 21.076 1.00 86.38 231 HIS A C 1
ATOM 1816 O O . HIS A 1 231 ? -24.376 13.897 21.282 1.00 86.38 231 HIS A O 1
ATOM 1822 N N . ASN A 1 232 ? -23.170 12.545 19.964 1.00 84.19 232 ASN A N 1
ATOM 1823 C CA . ASN A 1 232 ? -23.024 13.534 18.906 1.00 84.19 232 ASN A CA 1
ATOM 1824 C C . ASN A 1 232 ? -24.311 13.618 18.049 1.00 84.19 232 ASN A C 1
ATOM 1826 O O . ASN A 1 232 ? -24.698 12.617 17.438 1.00 84.19 232 ASN A O 1
ATOM 1830 N N . PRO A 1 233 ? -24.960 14.799 17.968 1.00 75.50 233 PRO A N 1
ATOM 1831 C CA . PRO A 1 233 ? -26.202 14.989 17.215 1.00 75.50 233 PRO A CA 1
ATOM 1832 C C . PRO A 1 233 ? -26.036 14.865 15.693 1.00 75.50 233 PRO A C 1
ATOM 1834 O O . PRO A 1 233 ? -27.024 14.644 14.997 1.00 75.50 233 PRO A O 1
ATOM 1837 N N . ASP A 1 234 ? -24.812 14.981 15.172 1.00 79.06 234 ASP A N 1
ATOM 1838 C CA . ASP A 1 234 ? -24.531 14.874 13.736 1.00 79.06 234 ASP A CA 1
ATOM 1839 C C . ASP A 1 234 ? -24.527 13.413 13.245 1.00 79.06 234 ASP A C 1
ATOM 1841 O O . ASP A 1 234 ? -24.569 13.152 12.039 1.00 79.06 234 ASP A O 1
ATOM 1845 N N . ASN A 1 235 ? -24.483 12.441 14.164 1.00 82.69 235 ASN A N 1
ATOM 1846 C CA . ASN A 1 235 ? -24.467 11.024 13.824 1.00 82.69 235 ASN A CA 1
ATOM 1847 C C . ASN A 1 235 ? -25.888 10.510 13.559 1.00 82.69 235 ASN A C 1
ATOM 1849 O O . ASN A 1 235 ? -26.739 10.458 14.445 1.00 82.69 235 ASN A O 1
ATOM 1853 N N . THR A 1 236 ? -26.136 10.045 12.336 1.00 83.06 236 THR A N 1
ATOM 1854 C CA . THR A 1 236 ? -27.406 9.429 11.933 1.00 83.06 236 THR A CA 1
ATOM 1855 C C . THR A 1 236 ? -27.495 7.972 12.400 1.00 83.06 236 THR A C 1
ATOM 1857 O O . THR A 1 236 ? -27.351 7.041 11.611 1.00 83.06 236 THR A O 1
ATOM 1860 N N . LEU A 1 237 ? -27.719 7.764 13.700 1.00 85.62 237 LEU A N 1
ATOM 1861 C CA . LEU A 1 237 ? -27.918 6.437 14.296 1.00 85.62 237 LEU A CA 1
ATOM 1862 C C . LEU A 1 237 ? -29.402 6.059 14.355 1.00 85.62 237 LEU A C 1
ATOM 1864 O O . LEU A 1 237 ? -30.256 6.861 14.737 1.00 85.62 237 LEU A O 1
ATOM 1868 N N . THR A 1 238 ? -29.718 4.802 14.044 1.00 87.00 238 THR A N 1
ATOM 1869 C CA . THR A 1 238 ? -31.042 4.235 14.337 1.00 87.00 238 THR A CA 1
ATOM 1870 C C . THR A 1 238 ? -31.215 3.995 15.842 1.00 87.00 238 THR A C 1
ATOM 1872 O O . THR A 1 238 ? -30.243 3.819 16.578 1.00 87.00 238 THR A O 1
ATOM 1875 N N . GLY A 1 239 ? -32.461 3.922 16.330 1.00 86.38 239 GLY A N 1
ATOM 1876 C CA . GLY A 1 239 ? -32.729 3.668 17.755 1.00 86.38 239 GLY A CA 1
ATOM 1877 C C . GLY A 1 239 ? -32.125 2.352 18.273 1.00 86.38 239 GLY A C 1
ATOM 1878 O O . GLY A 1 239 ? -31.674 2.286 19.415 1.00 86.38 239 GLY A O 1
ATOM 1879 N N . SER A 1 240 ? -32.048 1.322 17.423 1.00 87.38 240 SER A N 1
ATOM 1880 C CA . SER A 1 240 ? -31.364 0.062 17.735 1.00 87.38 240 SER A CA 1
ATOM 1881 C C . SER A 1 240 ? -29.846 0.215 17.815 1.00 87.38 240 SER A C 1
ATOM 1883 O O . SER A 1 240 ? -29.233 -0.334 18.725 1.00 87.38 240 SER A O 1
ATOM 1885 N N . GLU A 1 241 ? -29.232 0.970 16.900 1.00 88.06 241 GLU A N 1
ATOM 1886 C CA . GLU A 1 241 ? -27.782 1.206 16.909 1.00 88.06 241 GLU A CA 1
ATOM 1887 C C . GLU A 1 241 ? -27.367 2.043 18.121 1.00 88.06 241 GLU A C 1
ATOM 1889 O O . GLU A 1 241 ? -26.404 1.701 18.813 1.00 88.06 241 GLU A O 1
ATOM 1894 N N . LEU A 1 242 ? -28.150 3.075 18.447 1.00 90.94 242 LEU A N 1
ATOM 1895 C CA . LEU A 1 242 ? -27.964 3.859 19.662 1.00 90.94 242 LEU A CA 1
ATOM 1896 C C . LEU A 1 242 ? -28.037 2.966 20.904 1.00 90.94 242 LEU A C 1
ATOM 1898 O O . LEU A 1 242 ? -27.168 3.049 21.770 1.00 90.94 242 LEU A O 1
ATOM 1902 N N . ARG A 1 243 ? -29.021 2.058 20.969 1.00 90.00 243 ARG A N 1
ATOM 1903 C CA . ARG A 1 243 ? -29.135 1.114 22.085 1.00 90.00 243 ARG A CA 1
ATOM 1904 C C . ARG A 1 243 ? -27.899 0.222 22.207 1.00 90.00 243 ARG A C 1
ATOM 1906 O O . ARG A 1 243 ? -27.360 0.113 23.301 1.00 90.00 243 ARG A O 1
ATOM 1913 N N . THR A 1 244 ? -27.398 -0.329 21.100 1.00 90.25 244 THR A N 1
ATOM 1914 C CA . THR A 1 244 ? -26.176 -1.152 21.126 1.00 90.25 244 THR A CA 1
ATOM 1915 C C . THR A 1 244 ? -24.933 -0.374 21.562 1.00 90.25 244 THR A C 1
ATOM 1917 O O . THR A 1 244 ? -24.076 -0.934 22.242 1.00 90.25 244 THR A O 1
ATOM 1920 N N . CYS A 1 245 ? -24.838 0.917 21.225 1.00 91.00 245 CYS A N 1
ATOM 1921 C CA . CYS A 1 245 ? -23.754 1.773 21.705 1.00 91.00 245 CYS A CA 1
ATOM 1922 C C . CYS A 1 245 ? -23.834 1.973 23.222 1.00 91.00 245 CYS A C 1
ATOM 1924 O O . CYS A 1 245 ? -22.820 1.840 23.901 1.00 91.00 245 CYS A O 1
ATOM 1926 N N . LEU A 1 246 ? -25.029 2.256 23.749 1.00 91.38 246 LEU A N 1
ATOM 1927 C CA . LEU A 1 246 ? -25.251 2.448 25.185 1.00 91.38 246 LEU A CA 1
ATOM 1928 C C . LEU A 1 246 ? -24.991 1.162 25.978 1.00 91.38 246 LEU A C 1
ATOM 1930 O O . LEU A 1 246 ? -24.316 1.211 27.003 1.00 91.38 246 LEU A O 1
ATOM 1934 N N . ASP A 1 247 ? -25.452 0.012 25.477 1.00 91.19 247 ASP A N 1
ATOM 1935 C CA . ASP A 1 247 ? -25.195 -1.287 26.107 1.00 91.19 247 ASP A CA 1
ATOM 1936 C C . ASP A 1 247 ? -23.681 -1.579 26.162 1.00 91.19 247 ASP A C 1
ATOM 1938 O O . ASP A 1 247 ? -23.163 -2.025 27.186 1.00 91.19 247 ASP A O 1
ATOM 1942 N N . LEU A 1 248 ? -22.937 -1.277 25.087 1.00 90.44 248 LEU A N 1
ATOM 1943 C CA . LEU A 1 248 ? -21.479 -1.415 25.083 1.00 90.44 248 LEU A CA 1
ATOM 1944 C C . LEU A 1 248 ? -20.806 -0.422 26.044 1.00 90.44 248 LEU A C 1
ATOM 1946 O O . LEU A 1 248 ? -19.859 -0.798 26.726 1.00 90.44 248 LEU A O 1
ATOM 1950 N N . GLN A 1 249 ? -21.274 0.825 26.135 1.00 90.50 249 GLN A N 1
ATOM 1951 C CA . GLN A 1 249 ? -20.738 1.801 27.095 1.00 90.50 249 GLN A CA 1
ATOM 1952 C C . GLN A 1 249 ? -20.913 1.339 28.538 1.00 90.50 249 GLN A C 1
ATOM 1954 O O . GLN A 1 249 ? -19.967 1.424 29.319 1.00 90.50 249 GLN A O 1
ATOM 1959 N N . GLU A 1 250 ? -22.087 0.812 28.881 1.00 89.44 250 GLU A N 1
ATOM 1960 C CA . GLU A 1 250 ? -22.359 0.260 30.207 1.00 89.44 250 GLU A CA 1
ATOM 1961 C C . GLU A 1 250 ? -21.435 -0.929 30.512 1.00 89.44 250 GLU A C 1
ATOM 1963 O O . GLU A 1 250 ? -20.864 -1.017 31.601 1.00 89.44 250 GLU A O 1
ATOM 1968 N N . GLN A 1 251 ? -21.202 -1.805 29.529 1.00 89.12 251 GLN A N 1
ATOM 1969 C CA . GLN A 1 251 ? -20.236 -2.896 29.660 1.00 89.12 251 GLN A CA 1
ATOM 1970 C C . GLN A 1 251 ? -18.806 -2.386 29.887 1.00 89.12 251 GLN A C 1
ATOM 1972 O O . GLN A 1 251 ? -18.129 -2.865 30.797 1.00 89.12 251 GLN A O 1
ATOM 1977 N N . LEU A 1 252 ? -18.351 -1.403 29.100 1.00 88.81 252 LEU A N 1
ATOM 1978 C CA . LEU A 1 252 ? -17.020 -0.800 29.242 1.00 88.81 252 LEU A CA 1
ATOM 1979 C C . LEU A 1 252 ? -16.858 -0.137 30.621 1.00 88.81 252 LEU A C 1
ATOM 1981 O O . LEU A 1 252 ? -15.829 -0.337 31.270 1.00 88.81 252 LEU A O 1
ATOM 1985 N N . HIS A 1 253 ? -17.889 0.567 31.100 1.00 87.19 253 HIS A N 1
ATOM 1986 C CA . HIS A 1 253 ? -17.932 1.144 32.445 1.00 87.19 253 HIS A CA 1
ATOM 1987 C C . HIS A 1 253 ? -17.808 0.064 33.525 1.00 87.19 253 HIS A C 1
ATOM 1989 O O . HIS A 1 253 ? -16.960 0.153 34.412 1.00 87.19 253 HIS A O 1
ATOM 1995 N N . GLY A 1 254 ? -18.594 -1.012 33.413 1.00 84.38 254 GLY A N 1
ATOM 1996 C CA . GLY A 1 254 ? -18.542 -2.154 34.328 1.00 84.38 254 GLY A CA 1
ATOM 1997 C C . GLY A 1 254 ? -17.196 -2.894 34.329 1.00 84.38 254 GLY A C 1
ATOM 1998 O O . GLY A 1 254 ? -16.891 -3.625 35.273 1.00 84.38 254 GLY A O 1
ATOM 1999 N N . TRP A 1 255 ? -16.367 -2.709 33.298 1.00 86.00 255 TRP A N 1
ATOM 2000 C CA . TRP A 1 255 ? -14.999 -3.235 33.234 1.00 86.00 255 TRP A CA 1
ATOM 2001 C C . TRP A 1 255 ? -13.942 -2.277 33.794 1.00 86.00 255 TRP A C 1
ATOM 2003 O O . TRP A 1 255 ? -12.768 -2.645 33.829 1.00 86.00 255 TRP A O 1
ATOM 2013 N N . GLY A 1 256 ? -14.346 -1.099 34.276 1.00 78.69 256 GLY A N 1
ATOM 2014 C CA . GLY A 1 256 ? -13.461 -0.104 34.877 1.00 78.69 256 GLY A CA 1
ATOM 2015 C C . GLY A 1 256 ? -12.723 0.768 33.863 1.00 78.69 256 GLY A C 1
ATOM 2016 O O . GLY A 1 256 ? -11.718 1.376 34.219 1.00 78.69 256 GLY A O 1
ATOM 2017 N N . LEU A 1 257 ? -13.188 0.823 32.610 1.00 82.38 257 LEU A N 1
ATOM 2018 C CA . LEU A 1 257 ? -12.676 1.780 31.631 1.00 82.38 257 LEU A CA 1
ATOM 2019 C C . LEU A 1 257 ? -13.281 3.156 31.899 1.00 82.38 257 LEU A C 1
ATOM 2021 O O . LEU A 1 257 ? -14.482 3.265 32.145 1.00 82.38 257 LEU A O 1
ATOM 2025 N N . SER A 1 258 ? -12.450 4.196 31.831 1.00 75.06 258 SER A N 1
ATOM 2026 C CA . SER A 1 258 ? -12.852 5.585 32.059 1.00 75.06 258 SER A CA 1
ATOM 2027 C C . SER A 1 258 ? -13.988 5.967 31.118 1.00 75.06 258 SER A C 1
ATOM 2029 O O . SER A 1 258 ? -13.763 6.189 29.932 1.00 75.06 258 SER A O 1
ATOM 2031 N N . THR A 1 259 ? -15.218 6.024 31.615 1.00 70.62 259 THR A N 1
ATOM 2032 C CA . THR A 1 259 ? -16.340 6.597 30.872 1.00 70.62 259 THR A CA 1
ATOM 2033 C C . THR A 1 259 ? -16.532 8.040 31.309 1.00 70.62 259 THR A C 1
ATOM 2035 O O . THR A 1 259 ? -16.461 8.314 32.508 1.00 70.62 259 THR A O 1
ATOM 2038 N N . PRO A 1 260 ? -16.787 8.957 30.375 1.00 72.62 260 PRO A N 1
ATOM 2039 C CA . PRO A 1 260 ? -17.000 10.352 30.718 1.00 72.62 260 PRO A CA 1
ATOM 2040 C C . PRO A 1 260 ? -18.294 10.530 31.517 1.00 72.62 260 PRO A C 1
ATOM 2042 O O . PRO A 1 260 ? -19.297 9.858 31.268 1.00 72.62 260 PRO A O 1
ATOM 2045 N N . ASP A 1 261 ? -18.264 11.457 32.474 1.00 68.94 261 ASP A N 1
ATOM 2046 C CA . ASP A 1 261 ? -19.447 11.845 33.232 1.00 68.94 261 ASP A CA 1
ATOM 2047 C C . ASP A 1 261 ? -20.405 12.647 32.343 1.00 68.94 261 ASP A C 1
ATOM 2049 O O . ASP A 1 261 ? -20.061 13.696 31.793 1.00 68.94 261 ASP A O 1
ATOM 2053 N N . ASN A 1 262 ? -21.657 12.193 32.262 1.00 69.50 262 ASN A N 1
ATOM 2054 C CA . ASN A 1 262 ? -22.703 12.841 31.462 1.00 69.50 262 ASN A CA 1
ATOM 2055 C C . ASN A 1 262 ? -23.098 14.241 31.976 1.00 69.50 262 ASN A C 1
ATOM 2057 O O . ASN A 1 262 ? -23.877 14.937 31.328 1.00 69.50 262 ASN A O 1
ATOM 2061 N N . SER A 1 263 ? -22.590 14.668 33.135 1.00 68.44 263 SER A N 1
ATOM 2062 C CA . SER A 1 263 ? -22.870 15.979 33.729 1.00 68.44 263 SER A CA 1
ATOM 2063 C C . SER A 1 263 ? -22.200 17.152 33.005 1.00 68.44 263 SER A C 1
ATOM 2065 O O . SER A 1 263 ? -22.635 18.288 33.185 1.00 68.44 263 SER A O 1
ATOM 2067 N N . SER A 1 264 ? -21.157 16.913 32.204 1.00 79.69 264 SER A N 1
ATOM 2068 C CA . SER A 1 264 ? -20.383 17.969 31.531 1.00 79.69 264 SER A CA 1
ATOM 2069 C C . SER A 1 264 ? -19.960 17.567 30.104 1.00 79.69 264 SER A C 1
ATOM 2071 O O . SER A 1 264 ? -18.778 17.321 29.844 1.00 79.69 264 SER A O 1
ATOM 2073 N N . PRO A 1 265 ? -20.902 17.540 29.138 1.00 81.88 265 PRO A N 1
ATOM 2074 C CA . PRO A 1 265 ? -20.624 17.102 27.766 1.00 81.88 265 PRO A CA 1
ATOM 2075 C C . PRO A 1 265 ? -19.521 17.926 27.081 1.00 81.88 265 PRO A C 1
ATOM 2077 O O . PRO A 1 265 ? -18.702 17.366 26.356 1.00 81.88 265 PRO A O 1
ATOM 2080 N N . ASP A 1 266 ? -19.427 19.229 27.362 1.00 84.12 266 ASP A N 1
ATOM 2081 C CA . ASP A 1 266 ? -18.413 20.115 26.771 1.00 84.12 266 ASP A CA 1
ATOM 2082 C C . ASP A 1 266 ? -16.973 19.708 27.119 1.00 84.12 266 ASP A C 1
ATOM 2084 O O . ASP A 1 266 ? -16.092 19.733 26.255 1.00 84.12 266 ASP A O 1
ATOM 2088 N N . LEU A 1 267 ? -16.731 19.285 28.366 1.00 85.56 267 LEU A N 1
ATOM 2089 C CA . LEU A 1 267 ? -15.416 18.802 28.803 1.00 85.56 267 LEU A CA 1
ATOM 2090 C C . LEU A 1 267 ? -15.059 17.491 28.103 1.00 85.56 267 LEU A C 1
ATOM 2092 O O . LEU A 1 267 ? -13.920 17.297 27.682 1.00 85.56 267 LEU A O 1
ATOM 2096 N N . CYS A 1 268 ? -16.046 16.617 27.913 1.00 85.31 268 CYS A N 1
ATOM 2097 C CA . CYS A 1 268 ? -15.848 15.373 27.189 1.00 85.31 268 CYS A CA 1
ATOM 2098 C C . CYS A 1 268 ? -15.521 15.621 25.707 1.00 85.31 268 CYS A C 1
ATOM 2100 O O . CYS A 1 268 ? -14.579 15.038 25.169 1.00 85.31 268 CYS A O 1
ATOM 2102 N N . HIS A 1 269 ? -16.221 16.549 25.049 1.00 86.44 269 HIS A N 1
ATOM 2103 C CA . HIS A 1 269 ? -15.888 16.952 23.681 1.00 86.44 269 HIS A CA 1
ATOM 2104 C C . HIS A 1 269 ? -14.485 17.571 23.577 1.00 86.44 269 HIS A C 1
ATOM 2106 O O . HIS A 1 269 ? -13.791 17.355 22.580 1.00 86.44 269 HIS A O 1
ATOM 2112 N N . GLN A 1 270 ? -14.041 18.323 24.589 1.00 87.44 270 GLN A N 1
ATOM 2113 C CA . GLN A 1 270 ? -12.678 18.854 24.644 1.00 87.44 270 GLN A CA 1
ATOM 2114 C C . GLN A 1 270 ? -11.632 17.739 24.760 1.00 87.44 270 GLN A C 1
ATOM 2116 O O . GLN A 1 270 ? -10.640 17.767 24.029 1.00 87.44 270 GLN A O 1
ATOM 2121 N N . GLU A 1 271 ? -11.875 16.742 25.610 1.00 89.38 271 GLU A N 1
ATOM 2122 C CA . GLU A 1 271 ? -10.995 15.581 25.757 1.00 89.38 271 GLU A CA 1
ATOM 2123 C C . GLU A 1 271 ? -10.913 14.778 24.453 1.00 89.38 271 GLU A C 1
ATOM 2125 O O . GLU A 1 271 ? -9.823 14.481 23.972 1.00 89.38 271 GLU A O 1
ATOM 2130 N N . VAL A 1 272 ? -12.046 14.523 23.789 1.00 89.38 272 VAL A N 1
ATOM 2131 C CA . VAL A 1 272 ? -12.059 13.858 22.475 1.00 89.38 272 VAL A CA 1
ATOM 2132 C C . VAL A 1 272 ? -11.215 14.626 21.451 1.00 89.38 272 VAL A C 1
ATOM 2134 O O . VAL A 1 272 ? -10.426 14.016 20.730 1.00 89.38 272 VAL A O 1
ATOM 2137 N N . ARG A 1 273 ? -11.311 15.963 21.401 1.00 89.38 273 ARG A N 1
ATOM 2138 C CA . ARG A 1 273 ? -10.467 16.785 20.511 1.00 89.38 273 ARG A CA 1
ATOM 2139 C C . ARG A 1 273 ? -8.981 16.670 20.848 1.00 89.38 273 ARG A C 1
ATOM 2141 O O . ARG A 1 273 ? -8.161 16.614 19.933 1.00 89.38 273 ARG A O 1
ATOM 2148 N N . PHE A 1 274 ? -8.631 16.627 22.132 1.00 90.31 274 PHE A N 1
ATOM 2149 C CA . PHE A 1 274 ? -7.250 16.430 22.567 1.00 90.31 274 PHE A CA 1
ATOM 2150 C C . PHE A 1 274 ? -6.709 15.064 22.116 1.00 90.31 274 PHE A C 1
ATOM 2152 O O . PHE A 1 274 ? -5.648 15.001 21.492 1.00 90.31 274 PHE A O 1
ATOM 2159 N N . LEU A 1 275 ? -7.481 13.994 22.326 1.00 90.12 275 LEU A N 1
ATOM 2160 C CA . LEU A 1 275 ? -7.140 12.635 21.897 1.00 90.12 275 LEU A CA 1
ATOM 2161 C C . LEU A 1 275 ? -6.949 12.534 20.378 1.00 90.12 275 LEU A C 1
ATOM 2163 O O . LEU A 1 275 ? -5.980 11.933 19.912 1.00 90.12 275 LEU A O 1
ATOM 2167 N N . LEU A 1 276 ? -7.825 13.172 19.597 1.00 90.12 276 LEU A N 1
ATOM 2168 C CA . LEU A 1 276 ? -7.676 13.260 18.142 1.00 90.12 276 LEU A CA 1
ATOM 2169 C C . LEU A 1 276 ? -6.376 13.973 17.738 1.00 90.12 276 LEU A C 1
ATOM 2171 O O . LEU A 1 276 ? -5.687 13.523 16.822 1.00 90.12 276 LEU A O 1
ATOM 2175 N N . GLY A 1 277 ? -6.007 15.045 18.444 1.00 88.31 277 GLY A N 1
ATOM 2176 C CA . GLY A 1 277 ? -4.741 15.747 18.236 1.00 88.31 277 GLY A CA 1
ATOM 2177 C C . GLY A 1 277 ? -3.515 14.866 18.499 1.00 88.31 277 GLY A C 1
ATOM 2178 O O . GLY A 1 277 ? -2.559 14.896 17.724 1.00 88.31 277 GLY A O 1
ATOM 2179 N N . GLU A 1 278 ? -3.538 14.046 19.551 1.00 89.12 278 GLU A N 1
ATOM 2180 C CA . GLU A 1 278 ? -2.465 13.083 19.840 1.00 89.12 278 GLU A CA 1
ATOM 2181 C C . GLU A 1 278 ? -2.377 11.976 18.778 1.00 89.12 278 GLU A C 1
ATOM 2183 O O . GLU A 1 278 ? -1.281 11.650 18.312 1.00 89.12 278 GLU A O 1
ATOM 2188 N N . MET A 1 279 ? -3.518 11.440 18.325 1.00 86.75 279 MET A N 1
ATOM 2189 C CA . MET A 1 279 ? -3.549 10.461 17.231 1.00 86.75 279 MET A CA 1
ATOM 2190 C C . MET A 1 279 ? -2.940 11.029 15.943 1.00 86.75 279 MET A C 1
ATOM 2192 O O . MET A 1 279 ? -2.152 10.353 15.276 1.00 86.75 279 MET A O 1
ATOM 2196 N N . GLU A 1 280 ? -3.244 12.283 15.615 1.00 86.00 280 GLU A N 1
ATOM 2197 C CA . GLU A 1 280 ? -2.693 12.959 14.442 1.00 86.00 280 GLU A CA 1
ATOM 2198 C C . GLU A 1 280 ? -1.178 13.196 14.568 1.00 86.00 280 GLU A C 1
ATOM 2200 O O . GLU A 1 280 ? -0.417 12.950 13.627 1.00 86.00 280 GLU A O 1
ATOM 2205 N N . LYS A 1 281 ? -0.686 13.579 15.753 1.00 87.88 281 LYS A N 1
ATOM 2206 C CA . LYS A 1 281 ? 0.763 13.664 16.013 1.00 87.88 281 LYS A CA 1
ATOM 2207 C C . LYS A 1 281 ? 1.448 12.313 15.816 1.00 87.88 281 LYS A C 1
ATOM 2209 O O . LYS A 1 281 ? 2.479 12.244 15.148 1.00 87.88 281 LYS A O 1
ATOM 2214 N N . HIS A 1 282 ? 0.874 11.225 16.327 1.00 86.19 282 HIS A N 1
ATOM 2215 C CA . HIS A 1 282 ? 1.417 9.885 16.097 1.00 86.19 282 HIS A CA 1
ATOM 2216 C C . HIS A 1 282 ? 1.433 9.515 14.610 1.00 86.19 282 HIS A C 1
ATOM 2218 O O . HIS A 1 282 ? 2.439 8.994 14.121 1.00 86.19 282 HIS A O 1
ATOM 2224 N N . ARG A 1 283 ? 0.368 9.840 13.869 1.00 85.62 283 ARG A N 1
ATOM 2225 C CA . ARG A 1 283 ? 0.290 9.621 12.419 1.00 85.62 283 ARG A CA 1
ATOM 2226 C C . ARG A 1 283 ? 1.393 10.375 11.673 1.00 85.62 283 ARG A C 1
ATOM 2228 O O . ARG A 1 283 ? 2.098 9.788 10.853 1.00 85.62 283 ARG A O 1
ATOM 2235 N N . THR A 1 284 ? 1.591 11.658 11.975 1.00 86.62 284 THR A N 1
ATOM 2236 C CA . THR A 1 284 ? 2.635 12.476 11.330 1.00 86.62 284 THR A CA 1
ATOM 2237 C C . THR A 1 284 ? 4.047 11.981 11.649 1.00 86.62 284 THR A C 1
ATOM 2239 O O . THR A 1 284 ? 4.891 11.926 10.753 1.00 86.62 284 THR A O 1
ATOM 2242 N N . LEU A 1 285 ? 4.313 11.560 12.890 1.00 89.00 285 LEU A N 1
ATOM 2243 C CA . LEU A 1 285 ? 5.590 10.950 13.273 1.00 89.00 285 LEU A CA 1
ATOM 2244 C C . LEU A 1 285 ? 5.841 9.640 12.523 1.00 89.00 285 LEU A C 1
ATOM 2246 O O . LEU A 1 285 ? 6.945 9.426 12.018 1.00 89.00 285 LEU A O 1
ATOM 2250 N N . TRP A 1 286 ? 4.819 8.791 12.398 1.00 86.94 286 TRP A N 1
ATOM 2251 C CA . TRP A 1 286 ? 4.914 7.552 11.631 1.00 86.94 286 TRP A CA 1
ATOM 2252 C C . TRP A 1 286 ? 5.238 7.832 10.161 1.00 86.94 286 TRP A C 1
ATOM 2254 O O . TRP A 1 286 ? 6.184 7.258 9.620 1.00 86.94 286 TRP A O 1
ATOM 2264 N N . HIS A 1 287 ? 4.538 8.788 9.543 1.00 84.25 287 HIS A N 1
ATOM 2265 C CA . HIS A 1 287 ? 4.819 9.205 8.172 1.00 84.25 287 HIS A CA 1
ATOM 2266 C C . HIS A 1 287 ? 6.270 9.661 7.997 1.00 84.25 287 HIS A C 1
ATOM 2268 O O . HIS A 1 287 ? 6.944 9.161 7.095 1.00 84.25 287 HIS A O 1
ATOM 2274 N N . LYS A 1 288 ? 6.775 10.530 8.883 1.00 88.06 288 LYS A N 1
ATOM 2275 C CA . LYS A 1 288 ? 8.174 10.993 8.860 1.00 88.06 288 LYS A CA 1
ATOM 2276 C C . LYS A 1 288 ? 9.167 9.840 9.000 1.00 88.06 288 LYS A C 1
ATOM 2278 O O . LYS A 1 288 ? 10.153 9.785 8.273 1.00 88.06 288 LYS A O 1
ATOM 2283 N N . HIS A 1 289 ? 8.895 8.892 9.895 1.00 88.75 289 HIS A N 1
ATOM 2284 C CA . HIS A 1 289 ? 9.750 7.721 10.089 1.00 88.75 289 HIS A CA 1
ATOM 2285 C C . HIS A 1 289 ? 9.806 6.825 8.837 1.00 88.75 289 HIS A C 1
ATOM 2287 O O . HIS A 1 289 ? 10.868 6.318 8.472 1.00 88.75 289 HIS A O 1
ATOM 2293 N N . THR A 1 290 ? 8.676 6.638 8.151 1.00 87.06 290 THR A N 1
ATOM 2294 C CA . THR A 1 290 ? 8.600 5.803 6.939 1.00 87.06 290 THR A CA 1
ATOM 2295 C C . THR A 1 290 ? 9.157 6.469 5.682 1.00 87.06 290 THR A C 1
ATOM 2297 O O . THR A 1 290 ? 9.539 5.771 4.742 1.00 87.06 290 THR A O 1
ATOM 2300 N N . ASP A 1 291 ? 9.258 7.797 5.671 1.00 87.88 291 ASP A N 1
ATOM 2301 C CA . ASP A 1 291 ? 9.561 8.585 4.478 1.00 87.88 291 ASP A CA 1
ATOM 2302 C C . ASP A 1 291 ? 10.921 8.227 3.862 1.00 87.88 291 ASP A C 1
ATOM 2304 O O . ASP A 1 291 ? 11.028 7.903 2.678 1.00 87.88 291 ASP A O 1
ATOM 2308 N N . ALA A 1 292 ? 11.960 8.135 4.693 1.00 89.56 292 ALA A N 1
ATOM 2309 C CA . ALA A 1 292 ? 13.294 7.770 4.229 1.00 89.56 292 ALA A CA 1
ATOM 2310 C C . ALA A 1 292 ? 13.347 6.345 3.644 1.00 89.56 292 ALA A C 1
ATOM 2312 O O . ALA A 1 292 ? 14.085 6.086 2.692 1.00 89.56 292 ALA A O 1
ATOM 2313 N N . ALA A 1 293 ? 12.580 5.402 4.201 1.00 90.88 293 ALA A N 1
ATOM 2314 C CA . ALA A 1 293 ? 12.499 4.039 3.675 1.00 90.88 293 ALA A CA 1
ATOM 2315 C C . ALA A 1 293 ? 11.743 3.995 2.341 1.00 90.88 293 ALA A C 1
ATOM 2317 O O . ALA A 1 293 ? 12.184 3.321 1.410 1.00 90.88 293 ALA A O 1
ATOM 2318 N N . MET A 1 294 ? 10.659 4.763 2.236 1.00 91.06 294 MET A N 1
ATOM 2319 C CA . MET A 1 294 ? 9.876 4.926 1.017 1.00 91.06 294 MET A CA 1
ATOM 2320 C C . MET A 1 294 ? 10.727 5.512 -0.117 1.00 91.06 294 MET A C 1
ATOM 2322 O O . MET A 1 294 ? 10.829 4.905 -1.183 1.00 91.06 294 MET A O 1
ATOM 2326 N N . HIS A 1 295 ? 11.439 6.614 0.143 1.00 90.38 295 HIS A N 1
ATOM 2327 C CA . HIS A 1 295 ? 12.371 7.215 -0.812 1.00 90.38 295 HIS A CA 1
ATOM 2328 C C . HIS A 1 295 ? 13.449 6.227 -1.268 1.00 90.38 295 HIS A C 1
ATOM 2330 O O . HIS A 1 295 ? 13.687 6.074 -2.466 1.00 90.38 295 HIS A O 1
ATOM 2336 N N . ARG A 1 296 ? 14.074 5.496 -0.338 1.00 91.06 296 ARG A N 1
ATOM 2337 C CA . ARG A 1 296 ? 15.065 4.474 -0.705 1.00 91.06 296 ARG A CA 1
ATOM 2338 C C . ARG A 1 296 ? 14.469 3.373 -1.580 1.00 91.06 296 ARG A C 1
ATOM 2340 O O . ARG A 1 296 ? 15.154 2.924 -2.491 1.00 91.06 296 ARG A O 1
ATOM 2347 N N . SER A 1 297 ? 13.231 2.946 -1.326 1.00 92.25 297 SER A N 1
ATOM 2348 C CA . SER A 1 297 ? 12.560 1.899 -2.111 1.00 92.25 297 SER A CA 1
ATOM 2349 C C . SER A 1 297 ? 12.273 2.345 -3.549 1.00 92.25 297 SER A C 1
ATOM 2351 O O . SER A 1 297 ? 12.541 1.606 -4.497 1.00 92.25 297 SER A O 1
ATOM 2353 N N . VAL A 1 298 ? 11.773 3.572 -3.727 1.00 91.19 298 VAL A N 1
ATOM 2354 C CA . VAL A 1 298 ? 11.396 4.124 -5.041 1.00 91.19 298 VAL A CA 1
ATOM 2355 C C . VAL A 1 298 ? 12.623 4.411 -5.905 1.00 91.19 298 VAL A C 1
ATOM 2357 O O . VAL A 1 298 ? 12.665 4.034 -7.073 1.00 91.19 298 VAL A O 1
ATOM 2360 N N . TYR A 1 299 ? 13.661 5.022 -5.330 1.00 90.56 299 TYR A N 1
ATOM 2361 C CA . TYR A 1 299 ? 14.846 5.451 -6.080 1.00 90.56 299 TYR A CA 1
ATOM 2362 C C . TYR A 1 299 ? 15.969 4.403 -6.119 1.00 90.56 299 TYR A C 1
ATOM 2364 O O . TYR A 1 299 ? 17.045 4.656 -6.661 1.00 90.56 299 TYR A O 1
ATOM 2372 N N . LYS A 1 300 ? 15.723 3.192 -5.600 1.00 91.31 300 LYS A N 1
ATOM 2373 C CA . LYS A 1 300 ? 16.710 2.102 -5.504 1.00 91.31 300 LYS A CA 1
ATOM 2374 C C . LYS A 1 300 ? 17.389 1.768 -6.834 1.00 91.31 300 LYS A C 1
ATOM 2376 O O . LYS A 1 300 ? 18.565 1.415 -6.851 1.00 91.31 300 LYS A O 1
ATOM 2381 N N . LEU A 1 301 ? 16.646 1.857 -7.939 1.00 90.69 301 LEU A N 1
ATOM 2382 C CA . LEU A 1 301 ? 17.118 1.505 -9.282 1.00 90.69 301 LEU A CA 1
ATOM 2383 C C . LEU A 1 301 ? 17.514 2.722 -10.131 1.00 90.69 301 LEU A C 1
ATOM 2385 O O . LEU A 1 301 ? 17.948 2.542 -11.265 1.00 90.69 301 LEU A O 1
ATOM 2389 N N . GLU A 1 302 ? 17.407 3.947 -9.606 1.00 92.81 302 GLU A N 1
ATOM 2390 C CA . GLU A 1 302 ? 17.649 5.173 -10.379 1.00 92.81 302 GLU A CA 1
ATOM 2391 C C . GLU A 1 302 ? 19.093 5.241 -10.899 1.00 92.81 302 GLU A C 1
ATOM 2393 O O . GLU A 1 302 ? 19.329 5.533 -12.071 1.00 92.81 302 GLU A O 1
ATOM 2398 N N . VAL A 1 303 ? 20.067 4.916 -10.044 1.00 93.00 303 VAL A N 1
ATOM 2399 C CA . VAL A 1 303 ? 21.492 4.916 -10.412 1.00 93.00 303 VAL A CA 1
ATOM 2400 C C . VAL A 1 303 ? 21.774 3.869 -11.486 1.00 93.00 303 VAL A C 1
ATOM 2402 O O . VAL A 1 303 ? 22.441 4.171 -12.470 1.00 93.00 303 VAL A O 1
ATOM 2405 N N . LEU A 1 304 ? 21.224 2.661 -11.336 1.00 95.12 304 LEU A N 1
ATOM 2406 C CA . LEU A 1 304 ? 21.393 1.589 -12.317 1.00 95.12 304 LEU A CA 1
ATOM 2407 C C . LEU A 1 304 ? 20.756 1.953 -13.665 1.00 95.12 304 LEU A C 1
ATOM 2409 O O . LEU A 1 304 ? 21.323 1.684 -14.717 1.00 95.12 304 LEU A O 1
ATOM 2413 N N . MET A 1 305 ? 19.587 2.593 -13.649 1.00 94.44 305 MET A N 1
ATOM 2414 C CA . MET A 1 305 ? 18.937 3.065 -14.870 1.00 94.44 305 MET A CA 1
ATOM 2415 C C . MET A 1 305 ? 19.797 4.111 -15.591 1.00 94.44 305 MET A C 1
ATOM 2417 O O . MET A 1 305 ? 19.957 4.032 -16.809 1.00 94.44 305 MET A O 1
ATOM 2421 N N . LYS A 1 306 ? 20.382 5.059 -14.846 1.00 95.88 306 LYS A N 1
ATOM 2422 C CA . LYS A 1 306 ? 21.285 6.082 -15.394 1.00 95.88 306 LYS A CA 1
ATOM 2423 C C . LYS A 1 306 ? 22.522 5.457 -16.035 1.00 95.88 306 LYS A C 1
ATOM 2425 O O . LYS A 1 306 ? 22.816 5.768 -17.185 1.00 95.88 306 LYS A O 1
ATOM 2430 N N . THR A 1 307 ? 23.181 4.519 -15.356 1.00 97.19 307 THR A N 1
ATOM 2431 C CA . THR A 1 307 ? 24.372 3.857 -15.910 1.00 97.19 307 THR A CA 1
ATOM 2432 C C . THR A 1 307 ? 24.048 3.031 -17.152 1.00 97.19 307 THR A C 1
ATOM 2434 O O . THR A 1 307 ? 24.774 3.103 -18.139 1.00 97.19 307 THR A O 1
ATOM 2437 N N . VAL A 1 308 ? 22.930 2.297 -17.165 1.00 97.75 308 VAL A N 1
ATOM 2438 C CA . VAL A 1 308 ? 22.487 1.546 -18.353 1.00 97.75 308 VAL A CA 1
ATOM 2439 C C . VAL A 1 308 ? 22.217 2.485 -19.532 1.00 97.75 308 VAL A C 1
ATOM 2441 O O . VAL A 1 308 ? 22.648 2.199 -20.651 1.00 97.75 308 VAL A O 1
ATOM 2444 N N . ALA A 1 309 ? 21.553 3.620 -19.296 1.00 97.50 309 ALA A N 1
ATOM 2445 C CA . ALA A 1 309 ? 21.302 4.618 -20.332 1.00 97.50 309 ALA A CA 1
ATOM 2446 C C . ALA A 1 309 ? 22.608 5.226 -20.875 1.00 97.50 309 ALA A C 1
ATOM 2448 O O . ALA A 1 309 ? 22.770 5.357 -22.088 1.00 97.50 309 ALA A O 1
ATOM 2449 N N . GLU A 1 310 ? 23.562 5.550 -20.001 1.00 97.56 310 GLU A N 1
ATOM 2450 C CA . GLU A 1 310 ? 24.889 6.054 -20.379 1.00 97.56 310 GLU A CA 1
ATOM 2451 C C . GLU A 1 310 ? 25.685 5.036 -21.203 1.00 97.56 310 GLU A C 1
ATOM 2453 O O . GLU A 1 310 ? 26.232 5.385 -22.254 1.00 97.56 310 GLU A O 1
ATOM 2458 N N . CYS A 1 311 ? 25.693 3.765 -20.794 1.00 97.50 311 CYS A N 1
ATOM 2459 C CA . CYS A 1 311 ? 26.316 2.687 -21.559 1.00 97.50 311 CYS A CA 1
ATOM 2460 C C . CYS A 1 311 ? 25.678 2.538 -22.947 1.00 97.50 311 CYS A C 1
ATOM 2462 O O . CYS A 1 311 ? 26.395 2.457 -23.945 1.00 97.50 311 CYS A O 1
ATOM 2464 N N . ALA A 1 312 ? 24.345 2.557 -23.035 1.00 98.00 312 ALA A N 1
ATOM 2465 C CA . ALA A 1 312 ? 23.633 2.466 -24.309 1.00 98.00 312 ALA A CA 1
ATOM 2466 C C . ALA A 1 312 ? 23.950 3.655 -25.237 1.00 98.00 312 ALA A C 1
ATOM 2468 O O . ALA A 1 312 ? 24.194 3.463 -26.434 1.00 98.00 312 ALA A O 1
ATOM 2469 N N . MET A 1 313 ? 24.007 4.877 -24.693 1.00 98.12 313 MET A N 1
ATOM 2470 C CA . MET A 1 313 ? 24.412 6.072 -25.442 1.00 98.12 313 MET A CA 1
ATOM 2471 C C . MET A 1 313 ? 25.856 5.971 -25.945 1.00 98.12 313 MET A C 1
ATOM 2473 O O . MET A 1 313 ? 26.117 6.292 -27.105 1.00 98.12 313 MET A O 1
ATOM 2477 N N . SER A 1 314 ? 26.779 5.489 -25.107 1.00 98.00 314 SER A N 1
ATOM 2478 C CA . SER A 1 314 ? 28.188 5.292 -25.466 1.00 98.00 314 SER A CA 1
ATOM 2479 C C . SER A 1 314 ? 28.346 4.301 -26.622 1.00 98.00 314 SER A C 1
ATOM 2481 O O . SER A 1 314 ? 28.947 4.633 -27.642 1.00 98.00 314 SER A O 1
ATOM 2483 N N . ILE A 1 315 ? 27.710 3.127 -26.525 1.00 97.94 315 ILE A N 1
ATOM 2484 C CA . ILE A 1 315 ? 27.731 2.112 -27.589 1.00 97.94 315 ILE A CA 1
ATOM 2485 C C . ILE A 1 315 ? 27.163 2.684 -28.891 1.00 97.94 315 ILE A C 1
ATOM 2487 O O . ILE A 1 315 ? 27.762 2.519 -29.953 1.00 97.94 315 ILE A O 1
ATOM 2491 N N . THR A 1 316 ? 26.037 3.400 -28.814 1.00 98.31 316 THR A N 1
ATOM 2492 C CA . THR A 1 316 ? 25.411 4.020 -29.991 1.00 98.31 316 THR A CA 1
ATOM 2493 C C . THR A 1 316 ? 26.350 5.030 -30.655 1.00 98.31 316 THR A C 1
ATOM 2495 O O . THR A 1 316 ? 26.475 5.027 -31.879 1.00 98.31 316 THR A O 1
ATOM 2498 N N . ARG A 1 317 ? 27.056 5.859 -29.871 1.00 98.25 317 ARG A N 1
ATOM 2499 C CA . ARG A 1 317 ? 28.054 6.803 -30.395 1.00 98.25 317 ARG A CA 1
ATOM 2500 C C . ARG A 1 317 ? 29.193 6.067 -31.104 1.00 98.25 317 ARG A C 1
ATOM 2502 O O . ARG A 1 317 ? 29.472 6.390 -32.255 1.00 98.25 317 ARG A O 1
ATOM 2509 N N . THR A 1 318 ? 29.773 5.047 -30.473 1.00 98.38 318 THR A N 1
ATOM 2510 C CA . THR A 1 318 ? 30.868 4.252 -31.054 1.00 98.38 318 THR A CA 1
ATOM 2511 C C . THR A 1 318 ? 30.465 3.601 -32.378 1.00 98.38 318 THR A C 1
ATOM 2513 O O . THR A 1 318 ? 31.215 3.649 -33.351 1.00 98.38 318 THR A O 1
ATOM 2516 N N . VAL A 1 319 ? 29.260 3.025 -32.454 1.00 98.44 319 VAL A N 1
ATOM 2517 C CA . VAL A 1 319 ? 28.759 2.402 -33.690 1.00 98.44 319 VAL A CA 1
ATOM 2518 C C . VAL A 1 319 ? 28.563 3.440 -34.795 1.00 98.44 319 VAL A C 1
ATOM 2520 O O . VAL A 1 319 ? 28.950 3.193 -35.935 1.00 98.44 319 VAL A O 1
ATOM 2523 N N . VAL A 1 320 ? 27.997 4.609 -34.482 1.00 98.44 320 VAL A N 1
ATOM 2524 C CA . VAL A 1 320 ? 27.808 5.688 -35.466 1.00 98.44 320 VAL A CA 1
ATOM 2525 C C . VAL A 1 320 ? 29.149 6.225 -35.968 1.00 98.44 320 VAL A C 1
ATOM 2527 O O . VAL A 1 320 ? 29.295 6.476 -37.164 1.00 98.44 320 VAL A O 1
ATOM 2530 N N . GLU A 1 321 ? 30.135 6.385 -35.087 1.00 98.12 321 GLU A N 1
ATOM 2531 C CA . GLU A 1 321 ? 31.490 6.803 -35.458 1.00 98.12 321 GLU A CA 1
ATOM 2532 C C . GLU A 1 321 ? 32.150 5.790 -36.401 1.00 98.12 321 GLU A C 1
ATOM 2534 O O . GLU A 1 321 ? 32.624 6.187 -37.466 1.00 98.12 321 GLU A O 1
ATOM 2539 N N . ALA A 1 322 ? 32.081 4.493 -36.083 1.00 97.94 322 ALA A N 1
ATOM 2540 C CA . ALA A 1 322 ? 32.595 3.422 -36.940 1.00 97.94 322 ALA A CA 1
ATOM 2541 C C . ALA A 1 322 ? 31.869 3.353 -38.297 1.00 97.94 322 ALA A C 1
ATOM 2543 O O . ALA A 1 322 ? 32.488 3.232 -39.352 1.00 97.94 322 ALA A O 1
ATOM 2544 N N . GLN A 1 323 ? 30.542 3.495 -38.311 1.00 98.19 323 GLN A N 1
ATOM 2545 C CA . GLN A 1 323 ? 29.781 3.551 -39.562 1.00 98.19 323 GLN A CA 1
ATOM 2546 C C . GLN A 1 323 ? 30.153 4.772 -40.408 1.00 98.19 323 GLN A C 1
ATOM 2548 O O . GLN A 1 323 ? 30.211 4.685 -41.634 1.00 98.19 323 GLN A O 1
ATOM 2553 N N . ASN A 1 324 ? 30.395 5.922 -39.776 1.00 98.12 324 ASN A N 1
ATOM 2554 C CA . ASN A 1 324 ? 30.812 7.131 -40.477 1.00 98.12 324 ASN A CA 1
ATOM 2555 C C . ASN A 1 324 ? 32.237 7.009 -41.028 1.00 98.12 324 ASN A C 1
ATOM 2557 O O . ASN A 1 324 ? 32.474 7.482 -42.142 1.00 98.12 324 ASN A O 1
ATOM 2561 N N . SER A 1 325 ? 33.162 6.365 -40.306 1.00 98.06 325 SER A N 1
ATOM 2562 C CA . SER A 1 325 ? 34.509 6.100 -40.819 1.00 98.06 325 SER A CA 1
ATOM 2563 C C . SER A 1 325 ? 34.472 5.152 -42.014 1.00 98.06 325 SER A C 1
ATOM 2565 O O . SER A 1 325 ? 35.042 5.481 -43.051 1.00 98.06 325 SER A O 1
ATOM 2567 N N . GLU A 1 326 ? 33.723 4.050 -41.929 1.00 98.19 326 GLU A N 1
ATOM 2568 C CA . GLU A 1 326 ? 33.550 3.112 -43.047 1.00 98.19 326 GLU A CA 1
ATOM 2569 C C . GLU A 1 326 ? 32.881 3.780 -44.251 1.00 98.19 326 GLU A C 1
ATOM 2571 O O . GLU A 1 326 ? 33.355 3.670 -45.382 1.00 98.19 326 GLU A O 1
ATOM 2576 N N . ARG A 1 327 ? 31.821 4.571 -44.024 1.00 98.19 327 ARG A N 1
ATOM 2577 C CA . ARG A 1 327 ? 31.172 5.344 -45.092 1.00 98.19 327 ARG A CA 1
ATOM 2578 C C . ARG A 1 327 ? 32.160 6.293 -45.766 1.00 98.19 327 ARG A C 1
ATOM 2580 O O . ARG A 1 327 ? 32.120 6.437 -46.986 1.00 98.19 327 ARG A O 1
ATOM 2587 N N . LYS A 1 328 ? 33.030 6.953 -44.996 1.00 98.31 328 LYS A N 1
ATOM 2588 C CA . LYS A 1 328 ? 34.043 7.860 -45.543 1.00 98.31 328 LYS A CA 1
ATOM 2589 C C . LYS A 1 328 ? 35.040 7.102 -46.423 1.00 98.31 328 LYS A C 1
ATOM 2591 O O . LYS A 1 328 ? 35.230 7.510 -47.567 1.00 98.31 328 LYS A O 1
ATOM 2596 N N . VAL A 1 329 ? 35.586 5.986 -45.935 1.00 98.19 329 VAL A N 1
ATOM 2597 C CA . VAL A 1 329 ? 36.515 5.125 -46.689 1.00 98.19 329 VAL A CA 1
ATOM 2598 C C . VAL A 1 329 ? 35.868 4.619 -47.981 1.00 98.19 329 VAL A C 1
ATOM 2600 O O . VAL A 1 329 ? 36.445 4.740 -49.060 1.00 98.19 329 VAL A O 1
ATOM 2603 N N . PHE A 1 330 ? 34.630 4.130 -47.903 1.00 98.06 330 PHE A N 1
ATOM 2604 C CA . PHE A 1 330 ? 33.881 3.654 -49.064 1.00 98.06 330 PHE A CA 1
ATOM 2605 C C . PHE A 1 330 ? 33.653 4.755 -50.111 1.00 98.06 330 PHE A C 1
ATOM 2607 O O . PHE A 1 330 ? 33.871 4.546 -51.305 1.00 98.06 330 PHE A O 1
ATOM 2614 N N . MET A 1 331 ? 33.261 5.955 -49.676 1.00 98.00 331 MET A N 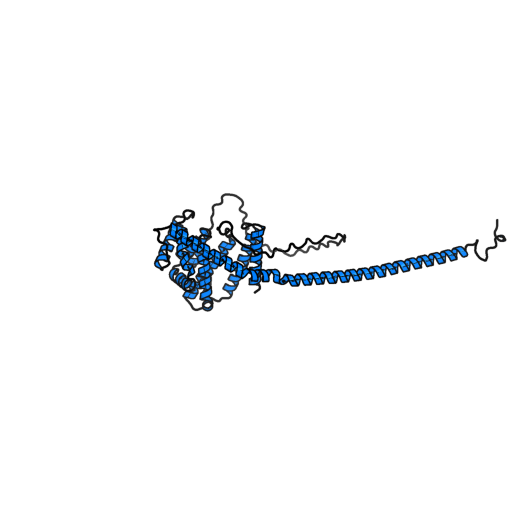1
ATOM 2615 C CA . MET A 1 331 ? 33.056 7.093 -50.576 1.00 98.00 331 MET A CA 1
ATOM 2616 C C . MET A 1 331 ? 34.360 7.570 -51.224 1.00 98.00 331 MET A C 1
ATOM 2618 O O . MET A 1 331 ? 34.348 7.974 -52.387 1.00 98.00 331 MET A O 1
ATOM 2622 N N . GLU A 1 332 ? 35.480 7.540 -50.501 1.00 97.75 332 GLU A N 1
ATOM 2623 C CA . GLU A 1 332 ? 36.806 7.847 -51.048 1.00 97.75 332 GLU A CA 1
ATOM 2624 C C . GLU A 1 332 ? 37.230 6.817 -52.100 1.00 97.75 332 GLU A C 1
ATOM 2626 O O . GLU A 1 332 ? 37.660 7.211 -53.186 1.00 97.75 332 GLU A O 1
ATOM 2631 N N . HIS A 1 333 ? 37.015 5.524 -51.839 1.00 97.81 333 HIS A N 1
ATOM 2632 C CA . HIS A 1 333 ? 37.271 4.458 -52.808 1.00 97.81 333 HIS A CA 1
ATOM 2633 C C . HIS A 1 333 ? 36.460 4.655 -54.096 1.00 97.81 333 HIS A C 1
ATOM 2635 O O . HIS A 1 333 ? 37.036 4.700 -55.182 1.00 97.81 333 HIS A O 1
ATOM 2641 N N . ILE A 1 334 ? 35.146 4.888 -53.981 1.00 97.69 334 ILE A N 1
ATOM 2642 C CA . ILE A 1 334 ? 34.278 5.197 -55.127 1.00 97.69 334 ILE A CA 1
ATOM 2643 C C . ILE A 1 334 ? 34.838 6.379 -55.926 1.00 97.69 334 ILE A C 1
ATOM 2645 O O . ILE A 1 334 ? 34.999 6.283 -57.144 1.00 97.69 334 ILE A O 1
ATOM 2649 N N . LYS A 1 335 ? 35.163 7.496 -55.262 1.00 97.44 335 LYS A N 1
ATOM 2650 C CA . LYS A 1 335 ? 35.710 8.686 -55.934 1.00 97.44 335 LYS A CA 1
ATOM 2651 C C . LYS A 1 335 ? 37.009 8.377 -56.678 1.00 97.44 335 LYS A C 1
ATOM 2653 O O . LYS A 1 335 ? 37.171 8.842 -57.809 1.00 97.44 335 LYS A O 1
ATOM 2658 N N . ALA A 1 336 ? 37.912 7.610 -56.069 1.00 96.94 336 ALA A N 1
ATOM 2659 C CA . ALA A 1 336 ? 39.179 7.222 -56.680 1.00 96.94 336 ALA A CA 1
ATOM 2660 C C . ALA A 1 336 ? 38.949 6.372 -57.938 1.00 96.94 336 ALA A C 1
ATOM 2662 O O . ALA A 1 336 ? 39.447 6.723 -59.007 1.00 96.94 336 ALA A O 1
ATOM 2663 N N . THR A 1 337 ? 38.105 5.341 -57.849 1.00 96.81 337 THR A N 1
ATOM 2664 C CA . THR A 1 337 ? 37.767 4.464 -58.979 1.00 96.81 337 THR A CA 1
ATOM 2665 C C . THR A 1 337 ? 37.096 5.225 -60.125 1.00 96.81 337 THR A C 1
ATOM 2667 O O . THR A 1 337 ? 37.437 5.026 -61.291 1.00 96.81 337 THR A O 1
ATOM 2670 N N . TYR A 1 338 ? 36.157 6.133 -59.837 1.00 97.00 338 TYR A N 1
ATOM 2671 C CA . TYR A 1 338 ? 35.551 6.972 -60.878 1.00 97.00 338 TYR A CA 1
ATOM 2672 C C . TYR A 1 338 ? 36.571 7.912 -61.528 1.00 97.00 338 TYR A C 1
ATOM 2674 O O . TYR A 1 338 ? 36.580 8.044 -62.752 1.00 97.00 338 TYR A O 1
ATOM 2682 N N . SER A 1 339 ? 37.451 8.531 -60.738 1.00 96.75 339 SER A N 1
ATOM 2683 C CA . SER A 1 339 ? 38.496 9.425 -61.255 1.00 96.75 339 SER A CA 1
ATOM 2684 C C . SER A 1 339 ? 39.484 8.681 -62.155 1.00 96.75 339 SER A C 1
ATOM 2686 O O . SER A 1 339 ? 39.830 9.173 -63.230 1.00 96.75 339 SER A O 1
ATOM 2688 N N . GLU A 1 340 ? 39.888 7.472 -61.766 1.00 96.56 340 GLU A N 1
ATOM 2689 C CA . GLU A 1 340 ? 40.741 6.604 -62.577 1.00 96.56 340 GLU A CA 1
ATOM 2690 C C . GLU A 1 340 ? 40.058 6.212 -63.893 1.00 96.56 340 GLU A C 1
ATOM 2692 O O . GLU A 1 340 ? 40.637 6.388 -64.965 1.00 96.56 340 GLU A O 1
ATOM 2697 N N . ASN A 1 341 ? 38.794 5.780 -63.841 1.00 96.00 341 ASN A N 1
ATOM 2698 C CA . ASN A 1 341 ? 38.012 5.453 -65.034 1.00 96.00 341 ASN A CA 1
ATOM 2699 C C . ASN A 1 341 ? 37.885 6.643 -65.998 1.00 96.00 341 ASN A C 1
ATOM 2701 O O . ASN A 1 341 ? 38.027 6.480 -67.212 1.00 96.00 341 ASN A O 1
ATOM 2705 N N . VAL A 1 342 ? 37.642 7.849 -65.477 1.00 96.69 342 VAL A N 1
ATOM 2706 C CA . VAL A 1 342 ? 37.623 9.079 -66.283 1.00 96.69 342 VAL A CA 1
ATOM 2707 C C . VAL A 1 342 ? 38.995 9.326 -66.908 1.00 96.69 342 VAL A C 1
ATOM 2709 O O . VAL A 1 342 ? 39.082 9.599 -68.104 1.00 96.69 342 VAL A O 1
ATOM 2712 N N . HIS A 1 343 ? 40.075 9.177 -66.144 1.00 95.75 343 HIS A N 1
ATOM 2713 C CA . HIS A 1 343 ? 41.431 9.370 -66.647 1.00 95.75 343 HIS A CA 1
ATOM 2714 C C . HIS A 1 343 ? 41.798 8.371 -67.756 1.00 95.75 343 HIS A C 1
ATOM 2716 O O . HIS A 1 343 ? 42.380 8.761 -68.772 1.00 95.75 343 HIS A O 1
ATOM 2722 N N . ILE A 1 344 ? 41.407 7.102 -67.607 1.00 96.12 344 ILE A N 1
ATOM 2723 C CA . ILE A 1 344 ? 41.560 6.061 -68.630 1.00 96.12 344 ILE A CA 1
ATOM 2724 C C . ILE A 1 344 ? 40.784 6.439 -69.897 1.00 96.12 344 ILE A C 1
ATOM 2726 O O . ILE A 1 344 ? 41.349 6.397 -70.990 1.00 96.12 344 ILE A O 1
ATOM 2730 N N . ARG A 1 345 ? 39.521 6.873 -69.771 1.00 94.69 345 ARG A N 1
ATOM 2731 C CA . ARG A 1 345 ? 38.712 7.328 -70.918 1.00 94.69 345 ARG A CA 1
ATOM 2732 C C . ARG A 1 345 ? 39.358 8.505 -71.641 1.00 94.69 345 ARG A C 1
ATOM 2734 O O . ARG A 1 345 ? 39.449 8.482 -72.863 1.00 94.69 345 ARG A O 1
ATOM 2741 N N . VAL A 1 346 ? 39.865 9.492 -70.902 1.00 95.44 346 VAL A N 1
ATOM 2742 C CA . VAL A 1 346 ? 40.578 10.643 -71.478 1.00 95.44 346 VAL A CA 1
ATOM 2743 C C . VAL A 1 346 ? 41.845 10.199 -72.213 1.00 95.44 346 VAL A C 1
ATOM 2745 O O . VAL A 1 346 ? 42.114 10.687 -73.309 1.00 95.44 346 VAL A O 1
ATOM 2748 N N . LYS A 1 347 ? 42.624 9.265 -71.651 1.00 94.88 347 LYS A N 1
ATOM 2749 C CA . LYS A 1 347 ? 43.811 8.705 -72.319 1.00 94.88 347 LYS A CA 1
ATOM 2750 C C . LYS A 1 347 ? 43.444 8.005 -73.626 1.00 94.88 347 LYS A C 1
ATOM 2752 O O . LYS A 1 347 ? 44.032 8.322 -74.655 1.00 94.88 347 LYS A O 1
ATOM 2757 N N . TRP A 1 348 ? 42.448 7.121 -73.608 1.00 95.69 348 TRP A N 1
ATOM 2758 C CA . TRP A 1 348 ? 41.971 6.450 -74.819 1.00 95.69 348 TRP A CA 1
ATOM 2759 C C . TRP A 1 348 ? 41.447 7.433 -75.859 1.00 95.69 348 TRP A C 1
ATOM 2761 O O . TRP A 1 348 ? 41.798 7.326 -77.030 1.00 95.69 348 TRP A O 1
ATOM 2771 N N . GLN A 1 349 ? 40.681 8.440 -75.439 1.00 93.44 349 GLN A N 1
ATOM 2772 C CA . GLN A 1 349 ? 40.194 9.483 -76.334 1.00 93.44 349 GLN A CA 1
ATOM 2773 C C . GLN A 1 349 ? 41.346 10.252 -76.996 1.00 93.44 349 GLN A C 1
ATOM 2775 O O . GLN A 1 349 ? 41.283 10.516 -78.193 1.00 93.44 349 GLN A O 1
ATOM 2780 N N . LYS A 1 350 ? 42.421 10.566 -76.259 1.00 90.00 350 LYS A N 1
ATOM 2781 C CA . LYS A 1 350 ? 43.626 11.194 -76.828 1.00 90.00 350 LYS A CA 1
ATOM 2782 C C . LYS A 1 350 ? 44.317 10.302 -77.859 1.00 90.00 350 LYS A C 1
ATOM 2784 O O . LYS A 1 350 ? 44.698 10.802 -78.912 1.00 90.00 350 LYS A O 1
ATOM 2789 N N . ILE A 1 351 ? 44.452 9.004 -77.579 1.00 89.31 351 ILE A N 1
ATOM 2790 C CA . ILE A 1 351 ? 45.035 8.037 -78.524 1.00 89.31 351 ILE A CA 1
ATOM 2791 C C . ILE A 1 351 ? 44.191 7.980 -79.801 1.00 89.31 351 ILE A C 1
ATOM 2793 O O . ILE A 1 351 ? 44.725 8.138 -80.894 1.00 89.31 351 ILE A O 1
ATOM 2797 N N . ILE A 1 352 ? 42.869 7.839 -79.669 1.00 88.88 352 ILE A N 1
ATOM 2798 C CA . ILE A 1 352 ? 41.943 7.832 -80.810 1.00 88.88 352 ILE A CA 1
ATOM 2799 C C . ILE A 1 352 ? 42.088 9.125 -81.621 1.00 88.88 352 ILE A C 1
ATOM 2801 O O . ILE A 1 352 ? 42.212 9.066 -82.838 1.00 88.88 352 ILE A O 1
ATOM 2805 N N . GLN A 1 353 ? 42.147 10.289 -80.964 1.00 85.69 353 GLN A N 1
ATOM 2806 C CA . GLN A 1 353 ? 42.351 11.576 -81.636 1.00 85.69 353 GLN A CA 1
ATOM 2807 C C . GLN A 1 353 ? 43.692 11.664 -82.380 1.00 85.69 353 GLN A C 1
ATOM 2809 O O . GLN A 1 353 ? 43.734 12.242 -83.460 1.00 85.69 353 GLN A O 1
ATOM 2814 N N . GLN A 1 354 ? 44.779 11.099 -81.852 1.00 82.12 354 GLN A N 1
ATOM 2815 C CA . GLN A 1 354 ? 46.074 11.067 -82.548 1.00 82.12 354 GLN A CA 1
ATOM 2816 C C . GLN A 1 354 ? 46.083 10.113 -83.749 1.00 82.12 354 GLN A C 1
ATOM 2818 O O . GLN A 1 354 ? 46.789 10.360 -84.719 1.00 82.12 354 GLN A O 1
ATOM 2823 N N . LEU A 1 355 ? 45.288 9.044 -83.695 1.00 77.69 355 LEU A N 1
ATOM 2824 C CA . LEU A 1 355 ? 45.165 8.053 -84.766 1.00 77.69 355 LEU A CA 1
ATOM 2825 C C . LEU A 1 355 ? 44.073 8.396 -85.791 1.00 77.69 355 LEU A C 1
ATOM 2827 O O . LEU A 1 355 ? 43.865 7.634 -86.734 1.00 77.69 355 LEU A O 1
ATOM 2831 N N . THR A 1 356 ? 43.366 9.522 -85.632 1.00 78.12 356 THR A N 1
ATOM 2832 C CA . THR A 1 356 ? 42.441 9.994 -86.672 1.00 78.12 356 THR A CA 1
ATOM 2833 C C . THR A 1 356 ? 43.200 10.327 -87.950 1.00 78.12 356 THR A C 1
ATOM 2835 O O . THR A 1 356 ? 44.313 10.850 -87.909 1.00 78.12 356 THR A O 1
ATOM 2838 N N . HIS A 1 357 ? 42.586 10.000 -89.090 1.00 65.00 357 HIS A N 1
ATOM 2839 C CA . HIS A 1 357 ? 43.228 9.989 -90.404 1.00 65.00 357 HIS A CA 1
ATOM 2840 C C . HIS A 1 357 ? 43.960 11.293 -90.739 1.00 65.00 357 HIS A C 1
ATOM 2842 O O . HIS A 1 357 ? 45.026 11.229 -91.318 1.00 65.00 357 HIS A O 1
ATOM 2848 N N . GLU A 1 358 ? 43.450 12.451 -90.323 1.00 67.44 358 GLU A N 1
ATOM 2849 C CA . GLU A 1 358 ? 44.042 13.770 -90.607 1.00 67.44 358 GLU A CA 1
ATOM 2850 C C . GLU A 1 358 ? 45.275 14.112 -89.749 1.00 67.44 358 GLU A C 1
ATOM 2852 O O . GLU A 1 358 ? 45.983 15.077 -90.027 1.00 67.44 358 GLU A O 1
ATOM 2857 N N . ARG A 1 359 ? 45.524 13.359 -88.670 1.00 65.00 359 ARG A N 1
ATOM 2858 C CA . ARG A 1 359 ? 46.592 13.628 -87.686 1.00 65.00 359 ARG A CA 1
ATOM 2859 C C . ARG A 1 359 ? 47.548 12.450 -87.494 1.00 65.00 359 ARG A C 1
ATOM 2861 O O . ARG A 1 359 ? 48.489 12.558 -86.707 1.00 65.00 359 ARG A O 1
ATOM 2868 N N . ALA A 1 360 ? 47.311 11.343 -88.192 1.00 70.81 360 ALA A N 1
ATOM 2869 C CA . ALA A 1 360 ? 48.140 10.152 -88.130 1.00 70.81 360 ALA A CA 1
ATOM 2870 C C . ALA A 1 360 ? 49.454 10.340 -88.910 1.00 70.81 360 ALA A C 1
ATOM 2872 O O . ALA A 1 360 ? 49.508 11.056 -89.905 1.00 70.81 360 ALA A O 1
ATOM 2873 N N . VAL A 1 361 ? 50.522 9.652 -88.493 1.00 67.75 361 VAL A N 1
ATOM 2874 C CA . VAL A 1 361 ? 51.871 9.785 -89.091 1.00 67.75 361 VAL A CA 1
ATOM 2875 C C . VAL A 1 361 ? 51.920 9.317 -90.556 1.00 67.75 361 VAL A C 1
ATOM 2877 O O . VAL A 1 361 ? 52.794 9.723 -91.312 1.00 67.75 361 VAL A O 1
ATOM 2880 N N . TRP A 1 362 ? 50.966 8.481 -90.968 1.00 72.00 362 TRP A N 1
ATOM 2881 C CA . TRP A 1 362 ? 50.801 7.997 -92.342 1.00 72.00 362 TRP A CA 1
ATOM 2882 C C . TRP A 1 362 ? 49.812 8.833 -93.173 1.00 72.00 362 TRP A C 1
ATOM 2884 O O . TRP A 1 362 ? 49.406 8.405 -94.253 1.00 72.00 362 TRP A O 1
ATOM 2894 N N . PHE A 1 363 ? 49.378 9.993 -92.674 1.00 70.38 363 PHE A N 1
ATOM 2895 C CA . PHE A 1 363 ? 48.534 10.912 -93.429 1.00 70.38 363 PHE A CA 1
ATOM 2896 C C . PHE A 1 363 ? 49.363 11.685 -94.451 1.00 70.38 363 PHE A C 1
ATOM 2898 O O . PHE A 1 363 ? 50.195 12.518 -94.093 1.00 70.38 363 PHE A O 1
ATOM 2905 N N . PHE A 1 364 ? 49.091 11.442 -95.730 1.00 76.50 364 PHE A N 1
ATOM 2906 C CA . PHE A 1 364 ? 49.659 12.201 -96.837 1.00 76.50 364 PHE A CA 1
ATOM 2907 C C . PHE A 1 364 ? 48.513 12.928 -97.550 1.00 76.50 364 PHE A C 1
ATOM 2909 O O . PHE A 1 364 ? 47.737 12.274 -98.252 1.00 76.50 364 PHE A O 1
ATOM 2916 N N . PRO A 1 365 ? 48.375 14.259 -97.380 1.00 74.44 365 PRO A N 1
ATOM 2917 C CA . PRO A 1 365 ? 47.282 15.038 -97.975 1.00 74.44 365 PRO A CA 1
ATOM 2918 C C . PRO A 1 365 ? 47.177 14.898 -99.501 1.00 74.44 365 PRO A C 1
ATOM 2920 O O . PRO A 1 365 ? 46.112 15.087 -100.079 1.00 74.44 365 PRO A O 1
ATOM 2923 N N . GLU A 1 366 ? 48.294 14.574 -100.151 1.00 72.25 366 GLU A N 1
ATOM 2924 C CA . GLU A 1 366 ? 48.440 14.431 -101.602 1.00 72.25 366 GLU A CA 1
ATOM 2925 C C . GLU A 1 366 ? 47.884 13.103 -102.138 1.00 72.25 366 GLU A C 1
ATOM 2927 O O . GLU A 1 366 ? 47.592 12.995 -103.326 1.00 72.25 366 GLU A O 1
ATOM 2932 N N . SER A 1 367 ? 47.707 12.103 -101.271 1.00 70.69 367 SER A N 1
ATOM 2933 C CA . SER A 1 367 ? 47.328 10.736 -101.649 1.00 70.69 367 SER A CA 1
ATOM 2934 C C . SER A 1 367 ? 45.819 10.474 -101.587 1.00 70.69 367 SER A C 1
ATOM 2936 O O . SER A 1 367 ? 45.393 9.339 -101.803 1.00 70.69 367 SER A O 1
ATOM 2938 N N . TYR A 1 368 ? 45.004 11.486 -101.273 1.00 63.94 368 TYR A N 1
ATOM 2939 C CA . TYR A 1 368 ? 43.550 11.344 -101.157 1.00 63.94 368 TYR A CA 1
ATOM 2940 C C . TYR A 1 368 ? 42.821 11.931 -102.380 1.00 63.94 368 TYR A C 1
ATOM 2942 O O . TYR A 1 368 ? 43.194 13.018 -102.832 1.00 63.94 368 TYR A O 1
ATOM 2950 N N . PRO A 1 369 ? 41.783 11.258 -102.922 1.00 65.75 369 PRO A N 1
ATOM 2951 C CA . PRO A 1 369 ? 40.978 11.815 -104.005 1.00 65.75 369 PRO A CA 1
ATO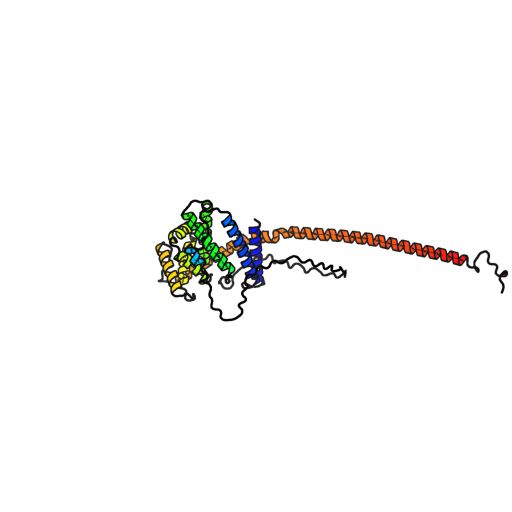M 2952 C C . PRO A 1 369 ? 40.293 13.100 -103.528 1.00 65.75 369 PRO A C 1
ATOM 2954 O O . PRO A 1 369 ? 39.734 13.125 -102.430 1.00 65.75 369 PRO A O 1
ATOM 2957 N N . ARG A 1 370 ? 40.370 14.154 -104.344 1.00 60.88 370 ARG A N 1
ATOM 2958 C CA . ARG A 1 370 ? 39.701 15.434 -104.088 1.00 60.88 370 ARG A CA 1
ATOM 2959 C C . ARG A 1 370 ? 38.243 15.414 -104.506 1.00 60.88 370 ARG A C 1
ATOM 2961 O O . ARG A 1 370 ? 37.956 14.804 -105.561 1.00 60.88 370 ARG A O 1
#

Radius of gyration: 39.54 Å; chains: 1; bounding box: 85×47×139 Å

Secondary structure (DSSP, 8-state):
-HHHHHHHHHHHHHHHHHHHH-TT-HHHHHHHHHHHHHHHHHHHHHHHHS--TT----TTSHHHHHHT-GGG------SS------------------------------PPPP--PPP--------TTSSPPPPPHHHHHHHHHHHHHHHHHHHHHHH---GGGGGHHHHHHHHHHHHHHHHSTTS-HHHHHHHHHHHHT-TTHHHHHHHHHTT-GGGGGHHHHHHHHHH-TTS---HHHHHHHHHHHHHHHHTT--PPPTT-HHHHHHHHHHHHHHHHHHHHHHHHHHHHHHHHHHHTTHHHHHHHHHHHHHHHHHHHHHHHHHHHHHHHHHHHHHHHHHHHHHHHHHHHHHTSTTTSTT--GGGS--

Organism: Timema californicum (NCBI:txid61474)